Protein AF-A0A9E1IE34-F1 (afdb_monomer)

Sequence (217 aa):
RPVADAVPVAVAGVSAFDPYAHAEVQLLVDHTPVEHYSPDNYIRTFLEGEDCWLDCECKLMRTENDATKENALMTLDYIFLKDFRWIDLNLPDPSSVEPGEDPINEGDPRWGFVARSWTTQSWEGRKGKAFIWQSFTLEIWIPRDGEGFIRSSSDKNTDDGDWTTDSDGGGTLRLLSLWVETEFVGLSVSDEVVAGTTMSGIDKNYEAVEEYLEEND

Radius of gyration: 19.29 Å; Cα contacts (8 Å, |Δi|>4): 428; chains: 1; bounding box: 44×42×54 Å

Secondary structure (DSSP, 8-state):
--GGGSEEEEEEEEESS-HHHHHHHTT-SB-TTT-TT-SS-EEEEEEE-GGGTTTT-SSEEEEEEEEEEE-SS-EEEEEEEEEEEEEETTSPPGGGSPTTPPP---S---EEEEEEEE-SS-EEPGGG-EEEEEEEEEEEEEE-SS--S---TTPPPSSSSPP--GGGGSSEEEEEEEEEEEEETT----HHHHHHHHHHHHHHHHHHHHHHHHHH-

Foldseek 3Di:
DDLVLWQKAKDKDFAQAAQLLVQVLVLDQFNLLQQVQFVPAKGKDWPDDNVCRSVCPDQKTKIKIWGFGDDPQFTWTDIKIKMKGKDFPQFDDPVPDDPPDDTDDPDDGQIKMKMKMWGPAKTATPPRFKIWGIKMKIKIKHALCQPPDDDDPPDDDDPPDDDDPSSNSHHTIMMMMMTINMDGPPDDDDSVNVNVRVNVSVVSSVVSSNVVSVVVD

Mean predicted aligned error: 6.13 Å

pLDDT: mean 89.84, std 11.68, range [47.97, 98.75]

Structure (mmCIF, N/CA/C/O backbone):
data_AF-A0A9E1IE34-F1
#
_entry.id   AF-A0A9E1IE34-F1
#
loop_
_atom_site.group_PDB
_atom_site.id
_atom_site.type_symbol
_atom_site.label_atom_id
_atom_site.label_alt_id
_atom_site.label_comp_id
_atom_site.label_asym_id
_atom_site.label_entity_id
_atom_site.label_seq_id
_atom_site.pdbx_PDB_ins_code
_atom_site.Cartn_x
_atom_site.Cartn_y
_atom_site.Cartn_z
_atom_site.occupancy
_atom_site.B_iso_or_equiv
_atom_site.auth_seq_id
_atom_site.auth_comp_id
_atom_site.auth_asym_id
_atom_site.auth_atom_id
_atom_site.pdbx_PDB_model_num
ATOM 1 N N . ARG A 1 1 ? -18.439 8.010 4.612 1.00 84.81 1 ARG A N 1
ATOM 2 C CA . ARG A 1 1 ? -18.432 9.145 5.567 1.00 84.81 1 ARG A CA 1
ATOM 3 C C . ARG A 1 1 ? -17.516 10.228 4.981 1.00 84.81 1 ARG A C 1
ATOM 5 O O . ARG A 1 1 ? -16.839 9.911 4.005 1.00 84.81 1 ARG A O 1
ATOM 12 N N . PRO A 1 2 ? -17.561 11.499 5.414 1.00 87.81 2 PRO A N 1
ATOM 13 C CA . PRO A 1 2 ? -16.611 12.513 4.948 1.00 87.81 2 PRO A CA 1
ATOM 14 C C . PRO A 1 2 ? -15.159 12.118 5.262 1.00 87.81 2 PRO A C 1
ATOM 16 O O . PRO A 1 2 ? -14.871 11.669 6.365 1.00 87.81 2 PRO A O 1
ATOM 19 N N . VAL A 1 3 ? -14.234 12.316 4.316 1.00 85.25 3 VAL A N 1
ATOM 20 C CA . VAL A 1 3 ? -12.792 12.056 4.538 1.00 85.25 3 VAL A CA 1
ATOM 21 C C . VAL A 1 3 ? -12.206 12.996 5.598 1.00 85.25 3 VAL A C 1
ATOM 23 O O . VAL A 1 3 ? -11.269 12.629 6.293 1.00 85.25 3 VAL A O 1
ATOM 26 N N . ALA A 1 4 ? -12.785 14.190 5.760 1.00 89.44 4 ALA A N 1
ATOM 27 C CA . ALA A 1 4 ? -12.361 15.168 6.763 1.00 89.44 4 ALA A CA 1
ATOM 28 C C . ALA A 1 4 ? -12.548 14.694 8.218 1.00 89.44 4 ALA A C 1
ATOM 30 O O . ALA A 1 4 ? -11.949 15.282 9.112 1.00 89.44 4 ALA A O 1
ATOM 31 N N . ASP A 1 5 ? -13.349 13.646 8.442 1.00 91.06 5 ASP A N 1
ATOM 32 C CA . ASP A 1 5 ? -13.556 13.045 9.765 1.00 91.06 5 ASP A CA 1
ATOM 33 C C . ASP A 1 5 ? -12.487 11.983 10.098 1.00 91.06 5 ASP A C 1
ATOM 35 O O . ASP A 1 5 ? -12.469 11.439 11.199 1.00 91.06 5 ASP A O 1
ATOM 39 N N . ALA A 1 6 ? -11.609 11.651 9.146 1.00 94.44 6 ALA A N 1
ATOM 40 C CA . ALA A 1 6 ? -10.551 10.666 9.322 1.00 94.44 6 ALA A CA 1
ATOM 41 C C . ALA A 1 6 ? -9.245 11.313 9.806 1.00 94.44 6 ALA A C 1
ATOM 43 O O . ALA A 1 6 ? -8.890 12.417 9.390 1.00 94.44 6 ALA A O 1
ATOM 44 N N . VAL A 1 7 ? -8.484 10.580 10.619 1.00 94.62 7 VAL A N 1
ATOM 45 C CA . VAL A 1 7 ? -7.125 10.950 11.025 1.00 94.62 7 VAL A CA 1
ATOM 46 C C . VAL A 1 7 ? -6.168 10.636 9.867 1.00 94.62 7 VAL A C 1
ATOM 48 O O . VAL A 1 7 ? -6.064 9.465 9.482 1.00 94.62 7 VAL A O 1
ATOM 51 N N . PRO A 1 8 ? -5.482 11.641 9.289 1.00 95.62 8 PRO A N 1
ATOM 52 C CA . PRO A 1 8 ? -4.503 11.416 8.238 1.00 95.62 8 PRO A CA 1
ATOM 53 C C . PRO A 1 8 ? -3.155 10.998 8.833 1.00 95.62 8 PRO A C 1
ATOM 55 O O . PRO A 1 8 ? -2.654 11.614 9.775 1.00 95.62 8 PRO A O 1
ATOM 58 N N . VAL A 1 9 ? -2.541 9.982 8.240 1.00 96.00 9 VAL A N 1
ATOM 59 C CA . VAL A 1 9 ? -1.192 9.509 8.558 1.00 96.00 9 VAL A CA 1
ATOM 60 C C . VAL A 1 9 ? -0.439 9.293 7.254 1.00 96.00 9 VAL A C 1
ATOM 62 O O . VAL A 1 9 ? -0.995 8.722 6.323 1.00 96.00 9 VAL A O 1
ATOM 65 N N . ALA A 1 10 ? 0.817 9.727 7.176 1.00 95.94 10 ALA A N 1
ATOM 66 C CA . ALA A 1 10 ? 1.674 9.452 6.031 1.00 95.94 10 ALA A CA 1
ATOM 67 C C . ALA A 1 10 ? 3.078 9.069 6.499 1.00 95.94 10 ALA A C 1
ATOM 69 O O . ALA A 1 10 ? 3.653 9.750 7.346 1.00 95.94 10 ALA A O 1
ATOM 70 N N . VAL A 1 11 ? 3.609 7.988 5.934 1.00 96.00 11 VAL A N 1
ATOM 71 C CA . VAL A 1 11 ? 4.947 7.466 6.214 1.00 96.00 11 VAL A CA 1
ATOM 72 C C . VAL A 1 11 ? 5.661 7.241 4.889 1.00 96.00 11 VAL A C 1
ATOM 74 O O . VAL A 1 11 ? 5.114 6.625 3.970 1.00 96.00 11 VAL A O 1
ATOM 77 N N . ALA A 1 12 ? 6.880 7.758 4.791 1.00 94.50 12 ALA A N 1
ATOM 78 C CA . ALA A 1 12 ? 7.754 7.577 3.645 1.00 94.50 12 ALA A CA 1
ATOM 79 C C . ALA A 1 12 ? 9.060 6.926 4.097 1.00 94.50 12 ALA A C 1
ATOM 81 O O . ALA A 1 12 ? 9.577 7.250 5.165 1.00 94.50 12 ALA A O 1
ATOM 82 N N . GLY A 1 13 ? 9.590 6.039 3.267 1.00 92.31 13 GLY A N 1
ATOM 83 C CA . GLY A 1 13 ? 10.845 5.344 3.503 1.00 92.31 13 GLY A CA 1
ATOM 84 C C . GLY A 1 13 ? 11.534 5.009 2.188 1.00 92.31 13 GLY A C 1
ATOM 85 O O . GLY A 1 13 ? 10.952 5.144 1.110 1.00 92.31 13 GLY A O 1
ATOM 86 N N . VAL A 1 14 ? 12.783 4.578 2.288 1.00 93.38 14 VAL A N 1
ATOM 87 C CA . VAL A 1 14 ? 13.560 4.077 1.154 1.00 93.38 14 VAL A CA 1
ATOM 88 C C . VAL A 1 14 ? 13.867 2.605 1.379 1.00 93.38 14 VAL A C 1
ATOM 90 O O . VAL A 1 14 ? 14.101 2.195 2.512 1.00 93.38 14 VAL A O 1
ATOM 93 N N . SER A 1 15 ? 13.867 1.846 0.294 1.00 95.06 15 SER A N 1
ATOM 94 C CA . SER A 1 15 ? 14.244 0.437 0.243 1.00 95.06 15 SER A CA 1
ATOM 95 C C . SER A 1 15 ? 15.434 0.273 -0.690 1.00 95.06 15 SER A C 1
ATOM 97 O O . SER A 1 15 ? 15.548 1.014 -1.672 1.00 95.06 15 SER A O 1
ATOM 99 N N . ALA A 1 16 ? 16.305 -0.695 -0.403 1.00 94.56 16 ALA A N 1
ATOM 100 C CA . ALA A 1 16 ? 17.371 -1.089 -1.325 1.00 94.56 16 ALA A CA 1
ATOM 101 C C . ALA A 1 16 ? 16.837 -1.893 -2.526 1.00 94.56 16 ALA A C 1
ATOM 103 O O . ALA A 1 16 ? 17.484 -1.936 -3.572 1.00 94.56 16 ALA A O 1
ATOM 104 N N . PHE A 1 17 ? 15.647 -2.476 -2.387 1.00 97.00 17 PHE A N 1
ATOM 105 C CA . PHE A 1 17 ? 14.982 -3.277 -3.405 1.00 97.00 17 PHE A CA 1
ATOM 106 C C . PHE A 1 17 ? 14.163 -2.398 -4.346 1.00 97.00 17 PHE A C 1
ATOM 108 O O . PHE A 1 17 ? 13.611 -1.371 -3.949 1.00 97.00 17 PHE A O 1
ATOM 115 N N . ASP A 1 18 ? 14.111 -2.770 -5.619 1.00 95.38 18 ASP A N 1
ATOM 116 C CA . ASP A 1 18 ? 13.413 -1.996 -6.640 1.00 95.38 18 ASP A CA 1
ATOM 117 C C . ASP A 1 18 ? 11.886 -2.241 -6.612 1.00 95.38 18 ASP A C 1
ATOM 119 O O . ASP A 1 18 ? 11.388 -3.092 -5.865 1.00 95.38 18 ASP A O 1
ATOM 123 N N . PRO A 1 19 ? 11.089 -1.500 -7.404 1.00 97.00 19 PRO A N 1
ATOM 124 C CA . PRO A 1 19 ? 9.653 -1.740 -7.465 1.00 97.00 19 PRO A CA 1
ATOM 125 C C . PRO A 1 19 ? 9.259 -3.170 -7.879 1.00 97.00 19 PRO A C 1
ATOM 127 O O . PRO A 1 19 ? 8.195 -3.625 -7.473 1.00 97.00 19 PRO A O 1
ATOM 130 N N . TYR A 1 20 ? 10.066 -3.896 -8.656 1.00 97.12 20 TYR A N 1
ATOM 131 C CA . TYR A 1 20 ? 9.727 -5.264 -9.064 1.00 97.12 20 TYR A CA 1
ATOM 132 C C . TYR A 1 20 ? 9.824 -6.239 -7.896 1.00 97.12 20 TYR A C 1
ATOM 134 O O . TYR A 1 20 ? 8.880 -6.990 -7.662 1.00 97.12 20 TYR A O 1
ATOM 142 N N . ALA A 1 21 ? 10.883 -6.151 -7.093 1.00 97.69 21 ALA A N 1
ATOM 143 C CA . ALA A 1 21 ? 11.002 -6.936 -5.867 1.00 97.69 21 ALA A CA 1
ATOM 144 C C . ALA A 1 21 ? 9.816 -6.675 -4.915 1.00 97.69 21 ALA A C 1
ATOM 146 O O . ALA A 1 21 ? 9.173 -7.598 -4.413 1.00 97.69 21 ALA A O 1
ATOM 147 N N . HIS A 1 22 ? 9.418 -5.409 -4.738 1.00 97.94 22 HIS A N 1
ATOM 148 C CA . HIS A 1 22 ? 8.221 -5.082 -3.949 1.00 97.94 22 HIS A CA 1
ATOM 149 C C . HIS A 1 22 ? 6.923 -5.594 -4.587 1.00 97.94 22 HIS A C 1
ATOM 151 O O . HIS A 1 22 ? 5.975 -5.910 -3.862 1.00 97.94 22 HIS A O 1
ATOM 157 N N . ALA A 1 23 ? 6.854 -5.680 -5.917 1.00 97.69 23 ALA A N 1
ATOM 158 C CA . ALA A 1 23 ? 5.714 -6.236 -6.638 1.00 97.69 23 ALA A CA 1
ATOM 159 C C . ALA A 1 23 ? 5.571 -7.752 -6.425 1.00 97.69 23 ALA A C 1
ATOM 161 O O . ALA A 1 23 ? 4.437 -8.225 -6.333 1.00 97.69 23 ALA A O 1
ATOM 162 N N . GLU A 1 24 ? 6.674 -8.489 -6.261 1.00 97.50 24 GLU A N 1
ATOM 163 C CA . GLU A 1 24 ? 6.664 -9.912 -5.886 1.00 97.50 24 GLU A CA 1
ATOM 164 C C . GLU A 1 24 ? 6.071 -10.130 -4.491 1.00 97.50 24 GLU A C 1
ATOM 166 O O . GLU A 1 24 ? 5.228 -11.008 -4.306 1.00 97.50 24 GLU A O 1
ATOM 171 N N . VAL A 1 25 ? 6.392 -9.262 -3.525 1.00 97.88 25 VAL A N 1
ATOM 172 C CA . VAL A 1 25 ? 5.753 -9.283 -2.194 1.00 97.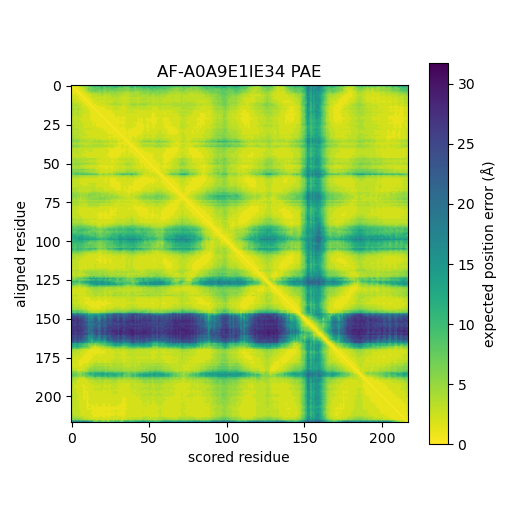88 25 VAL A CA 1
ATOM 173 C C . VAL A 1 25 ? 4.237 -9.100 -2.311 1.00 97.88 25 VAL A C 1
ATOM 175 O O . VAL A 1 25 ? 3.461 -9.684 -1.553 1.00 97.88 25 VAL A O 1
ATOM 178 N N . GLN A 1 26 ? 3.765 -8.333 -3.301 1.00 97.06 26 GLN A N 1
ATOM 179 C CA . GLN A 1 26 ? 2.328 -8.177 -3.539 1.00 97.06 26 GLN A CA 1
ATOM 180 C C . GLN A 1 26 ? 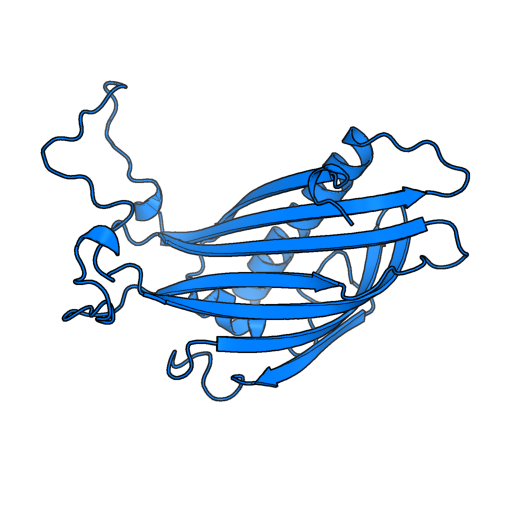1.657 -9.420 -4.150 1.00 97.06 26 GLN A C 1
ATOM 182 O O . GLN A 1 26 ? 0.426 -9.462 -4.215 1.00 97.06 26 GLN A O 1
ATOM 187 N N . LEU A 1 27 ? 2.411 -10.447 -4.534 1.00 97.38 27 LEU A N 1
ATOM 188 C CA . LEU A 1 27 ? 1.864 -11.730 -4.973 1.00 97.38 27 LEU A CA 1
ATOM 189 C C . LEU A 1 27 ? 1.760 -12.775 -3.862 1.00 97.38 27 LEU A C 1
ATOM 191 O O . LEU A 1 27 ? 1.216 -13.855 -4.088 1.00 97.38 27 LEU A O 1
ATOM 195 N N . LEU A 1 28 ? 2.199 -12.463 -2.640 1.00 98.25 28 LEU A N 1
ATOM 196 C CA . LEU A 1 28 ? 1.971 -13.362 -1.514 1.00 98.25 28 LEU A CA 1
ATOM 197 C C . LEU A 1 28 ? 0.467 -13.548 -1.275 1.00 98.25 28 LEU A C 1
ATOM 199 O O . LEU A 1 28 ? -0.293 -12.580 -1.198 1.00 98.25 28 LEU A O 1
ATOM 203 N N . VAL A 1 29 ? 0.045 -14.806 -1.141 1.00 98.31 29 VAL A N 1
ATOM 204 C CA . VAL A 1 29 ? -1.305 -15.160 -0.672 1.00 98.31 29 VAL A CA 1
ATOM 205 C C . VAL A 1 29 ? -1.403 -14.952 0.836 1.00 98.31 29 VAL A C 1
ATOM 207 O O . VAL A 1 29 ? -2.407 -14.443 1.321 1.00 98.31 29 VAL A O 1
ATOM 210 N N . ASP A 1 30 ? -0.358 -15.322 1.573 1.00 98.38 30 ASP A N 1
ATOM 211 C CA . ASP A 1 30 ? -0.246 -15.106 3.013 1.00 98.38 30 ASP A CA 1
ATOM 212 C C . ASP A 1 30 ? 0.724 -13.951 3.275 1.00 98.38 30 ASP A C 1
ATOM 214 O O . ASP A 1 30 ? 1.919 -14.051 2.999 1.00 98.38 30 ASP A O 1
ATOM 218 N N . HIS A 1 31 ? 0.188 -12.840 3.776 1.00 98.00 31 HIS A N 1
ATOM 219 C CA . HIS A 1 31 ? 0.945 -11.625 4.078 1.00 98.00 31 HIS A CA 1
ATOM 220 C C . HIS A 1 31 ? 1.434 -11.567 5.530 1.00 98.00 31 HIS A C 1
ATOM 222 O O . HIS A 1 31 ? 2.130 -10.619 5.890 1.00 98.00 31 HIS A O 1
ATOM 228 N N . THR A 1 32 ? 1.134 -12.565 6.368 1.00 97.69 32 THR A N 1
ATOM 229 C CA . THR A 1 32 ? 1.601 -12.597 7.767 1.00 97.69 32 THR A CA 1
ATOM 230 C C . THR A 1 32 ? 3.121 -12.428 7.942 1.00 97.69 32 THR A C 1
ATOM 232 O O . THR A 1 32 ? 3.501 -11.812 8.940 1.00 97.69 32 THR A O 1
ATOM 235 N N . PRO A 1 33 ? 4.009 -12.847 7.007 1.00 96.88 33 PRO A N 1
ATOM 236 C CA . PRO A 1 33 ? 5.447 -12.593 7.142 1.00 96.88 33 PRO A CA 1
ATOM 237 C C . PRO A 1 33 ? 5.841 -11.115 7.009 1.00 96.88 33 PRO A C 1
ATOM 239 O O . PRO A 1 33 ? 6.851 -10.704 7.567 1.00 96.88 33 PRO A O 1
ATOM 242 N N . VAL A 1 34 ? 5.054 -10.316 6.280 1.00 96.56 34 VAL A N 1
ATOM 243 C CA . VAL A 1 34 ? 5.398 -8.933 5.893 1.00 96.56 34 VAL A CA 1
ATOM 244 C C . VAL A 1 34 ? 4.469 -7.873 6.492 1.00 96.56 34 VAL A C 1
ATOM 246 O O . VAL A 1 34 ? 4.708 -6.673 6.362 1.00 96.56 34 VAL A O 1
ATOM 249 N N . GLU A 1 35 ? 3.400 -8.290 7.168 1.00 94.75 35 GLU A N 1
ATOM 250 C CA . GLU A 1 35 ? 2.392 -7.405 7.752 1.00 94.75 35 GLU A CA 1
ATOM 251 C C . GLU A 1 35 ? 2.360 -7.574 9.272 1.00 94.75 35 GLU A C 1
ATOM 253 O O . GLU A 1 35 ? 1.536 -8.290 9.841 1.00 94.75 35 GLU A O 1
ATOM 258 N N . HIS A 1 36 ? 3.255 -6.854 9.950 1.00 92.00 36 HIS A N 1
ATOM 259 C CA . HIS A 1 36 ? 3.476 -6.911 11.397 1.00 92.00 36 HIS A CA 1
ATOM 260 C C . HIS A 1 36 ? 2.209 -6.672 12.235 1.00 92.00 36 HIS A C 1
ATOM 262 O O . HIS A 1 36 ? 2.080 -7.198 13.339 1.00 92.00 36 HIS A O 1
ATOM 268 N N . TYR A 1 37 ? 1.269 -5.863 11.739 1.00 89.56 37 TYR A N 1
ATOM 269 C CA . TYR A 1 37 ? -0.021 -5.627 12.400 1.00 89.56 37 TYR A CA 1
ATOM 270 C C . TYR A 1 37 ? -1.096 -6.660 12.107 1.00 89.56 37 TYR A C 1
ATOM 272 O O . TYR A 1 37 ? -2.186 -6.542 12.659 1.00 89.56 37 TYR A O 1
ATOM 280 N N . SER A 1 38 ? -0.794 -7.673 11.307 1.00 94.75 38 SER A N 1
ATOM 281 C CA . SER A 1 38 ? -1.682 -8.806 11.088 1.00 94.75 38 SER A CA 1
ATOM 282 C C . SER A 1 38 ? -0.935 -10.133 11.246 1.00 94.75 38 SER A C 1
ATOM 284 O O . SER A 1 38 ? -0.940 -10.942 10.323 1.00 94.75 38 SER A O 1
ATOM 286 N N . PRO A 1 39 ? -0.299 -10.380 12.410 1.00 93.62 39 PRO A N 1
ATOM 287 C CA . PRO A 1 39 ? 0.636 -11.495 12.580 1.00 93.62 39 PRO A CA 1
ATOM 288 C C . PRO A 1 39 ? -0.038 -12.873 12.518 1.00 93.62 39 PRO A C 1
ATOM 290 O O . PRO A 1 39 ? 0.613 -13.858 12.189 1.00 93.62 39 PRO A O 1
ATOM 293 N N . ASP A 1 40 ? -1.333 -12.948 12.836 1.00 94.38 40 ASP A N 1
ATOM 294 C CA . ASP A 1 40 ? -2.069 -14.214 12.921 1.00 94.38 40 ASP A CA 1
ATOM 295 C C . ASP A 1 40 ? -2.881 -14.537 11.657 1.00 94.38 40 ASP A C 1
ATOM 297 O O . ASP A 1 40 ? -3.202 -15.700 11.411 1.00 94.38 40 ASP A O 1
ATOM 301 N N . ASN A 1 41 ? -3.290 -13.519 10.892 1.00 97.50 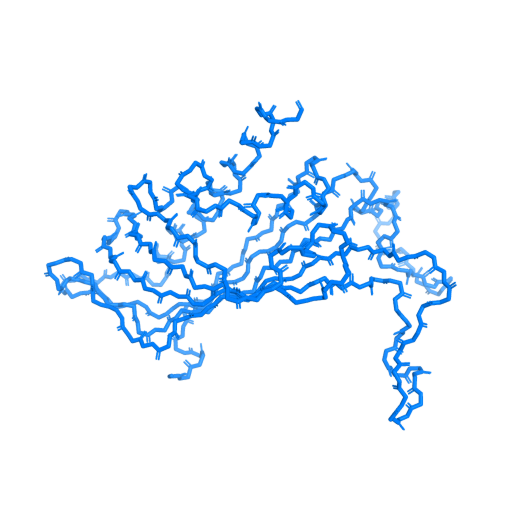41 ASN A N 1
ATOM 302 C CA . ASN A 1 41 ? -4.129 -13.688 9.707 1.00 97.50 41 ASN A CA 1
ATOM 303 C C . ASN A 1 41 ? -4.013 -12.479 8.786 1.00 97.50 41 ASN A C 1
ATOM 305 O O . ASN A 1 41 ? -4.447 -11.383 9.153 1.00 97.50 41 ASN A O 1
ATOM 309 N N . TYR A 1 42 ? -3.522 -12.715 7.576 1.00 98.12 42 TYR A N 1
ATOM 310 C CA . TYR A 1 42 ? -3.673 -11.817 6.444 1.00 98.12 42 TYR A CA 1
ATOM 311 C C . TYR A 1 42 ? -3.636 -12.644 5.160 1.00 98.12 42 TYR A C 1
ATOM 313 O O . TYR A 1 42 ? -2.571 -12.946 4.627 1.00 98.12 42 TYR A O 1
ATOM 321 N N . ILE A 1 43 ? -4.818 -12.986 4.653 1.00 98.56 43 ILE A N 1
ATOM 322 C CA . ILE A 1 43 ? -4.980 -13.788 3.443 1.00 98.56 43 ILE A CA 1
ATOM 323 C C . ILE A 1 43 ? -5.497 -12.918 2.301 1.00 98.56 43 ILE A C 1
ATOM 325 O O . ILE A 1 43 ? -6.554 -12.288 2.390 1.00 98.56 43 ILE A O 1
ATOM 329 N N . ARG A 1 44 ? -4.746 -12.910 1.204 1.00 98.50 44 ARG A N 1
ATOM 330 C CA . ARG A 1 44 ? -5.062 -12.222 -0.042 1.00 98.50 44 ARG A CA 1
ATOM 331 C C . ARG A 1 44 ? -5.742 -13.171 -1.019 1.00 98.50 44 ARG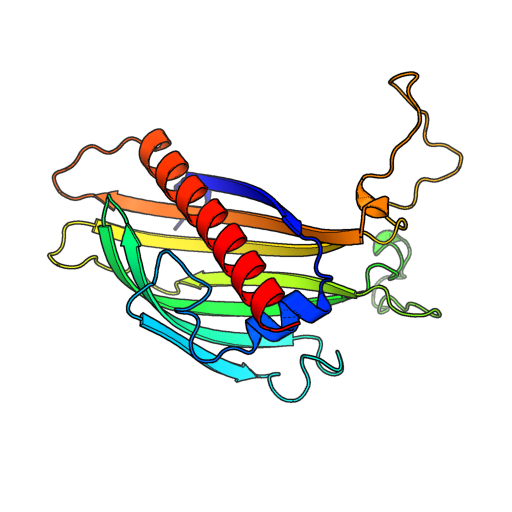 A C 1
ATOM 333 O O . ARG A 1 44 ? -5.257 -14.262 -1.298 1.00 98.50 44 ARG A O 1
ATOM 340 N N . THR A 1 45 ? -6.850 -12.711 -1.584 1.00 98.75 45 THR A N 1
ATOM 341 C CA . THR A 1 45 ? -7.520 -13.330 -2.727 1.00 98.75 45 THR A CA 1
ATOM 342 C C . THR A 1 45 ? -7.351 -12.431 -3.945 1.00 98.75 45 THR A C 1
ATOM 344 O O . THR A 1 45 ? -7.746 -11.262 -3.917 1.00 98.75 45 THR A O 1
ATOM 347 N N . PHE A 1 46 ? -6.791 -12.970 -5.026 1.00 98.56 46 PHE A N 1
ATOM 348 C CA . PHE A 1 46 ? -6.683 -12.264 -6.300 1.00 98.56 46 PHE A CA 1
ATOM 349 C C . PHE A 1 46 ? -8.004 -12.342 -7.068 1.00 98.56 46 PHE A C 1
ATOM 351 O O . PHE A 1 46 ? -8.591 -13.409 -7.244 1.00 98.56 46 PHE A O 1
ATOM 358 N N . LEU A 1 47 ? -8.492 -11.185 -7.505 1.00 98.38 47 LEU A N 1
ATOM 359 C CA . LEU A 1 47 ? -9.739 -11.047 -8.260 1.00 98.38 47 LEU A CA 1
ATOM 360 C C . LEU A 1 47 ? -9.471 -10.847 -9.756 1.00 98.38 47 LEU A C 1
ATOM 362 O O . LEU A 1 47 ? -10.304 -11.201 -10.588 1.00 98.38 47 LEU A O 1
ATOM 366 N N . GLU A 1 48 ? -8.333 -10.234 -10.089 1.00 98.12 48 GLU A N 1
ATOM 367 C CA . GLU A 1 48 ? -7.925 -9.887 -11.450 1.00 98.12 48 GLU A CA 1
ATOM 368 C C . GLU A 1 48 ? -6.416 -9.608 -11.483 1.00 98.12 48 GLU A C 1
ATOM 370 O O . GLU A 1 48 ? -5.890 -9.002 -10.548 1.00 98.12 48 GLU A O 1
ATOM 375 N N . GLY A 1 49 ? -5.744 -9.985 -12.573 1.00 97.31 49 GLY A N 1
ATOM 376 C CA . GLY A 1 49 ? -4.399 -9.504 -12.907 1.00 97.31 49 GLY A CA 1
ATOM 377 C C . GLY A 1 49 ? -3.213 -10.243 -12.277 1.00 97.31 49 GLY A C 1
ATOM 378 O O . GLY A 1 49 ? -2.086 -9.855 -12.545 1.00 97.31 49 GLY A O 1
ATOM 379 N N . GLU A 1 50 ? -3.431 -11.297 -11.485 1.00 97.44 50 GLU A N 1
ATOM 380 C CA . GLU A 1 50 ? -2.351 -12.078 -10.847 1.00 97.44 50 GLU A CA 1
ATOM 381 C C . GLU A 1 50 ? -1.342 -12.630 -11.871 1.00 97.44 50 GLU A C 1
ATOM 383 O O . GLU A 1 50 ? -0.153 -12.327 -11.796 1.00 97.44 50 GLU A O 1
ATOM 388 N N . ASP A 1 51 ? -1.835 -13.348 -12.887 1.00 97.12 51 ASP A N 1
ATOM 389 C CA . ASP A 1 51 ? -1.017 -14.086 -13.866 1.00 97.12 51 ASP A CA 1
ATOM 390 C C . ASP A 1 51 ? -0.130 -13.209 -14.771 1.00 97.12 51 ASP A C 1
ATOM 392 O O . ASP A 1 51 ? 0.699 -13.730 -15.510 1.00 97.12 51 ASP A O 1
ATOM 396 N N . CYS A 1 52 ? -0.330 -11.890 -14.767 1.00 95.88 52 CYS A N 1
ATOM 397 C CA . CYS A 1 52 ? 0.322 -10.938 -15.675 1.00 95.88 52 CYS A CA 1
ATOM 398 C C . CYS A 1 52 ? 0.943 -9.741 -14.944 1.00 95.88 52 CYS A C 1
ATOM 400 O O . CYS A 1 52 ? 1.376 -8.777 -15.587 1.00 95.88 52 CYS A O 1
ATOM 402 N N . TRP A 1 53 ? 0.940 -9.766 -13.607 1.00 96.94 53 TRP A N 1
ATOM 403 C CA . TRP A 1 53 ? 1.355 -8.636 -12.786 1.00 96.94 53 TRP A CA 1
ATOM 404 C C . TRP A 1 53 ? 2.858 -8.360 -12.895 1.00 96.94 53 TRP A C 1
ATOM 406 O O . TRP A 1 53 ? 3.237 -7.212 -13.127 1.00 96.94 53 TRP A O 1
ATOM 416 N N . LEU A 1 54 ? 3.706 -9.389 -12.768 1.00 96.62 54 LEU A N 1
ATOM 417 C CA . LEU A 1 54 ? 5.171 -9.223 -12.783 1.00 96.62 54 LEU A CA 1
ATOM 418 C C . LEU A 1 54 ? 5.718 -8.854 -14.161 1.00 96.62 54 LEU A C 1
ATOM 420 O O . LEU A 1 54 ? 6.651 -8.066 -14.255 1.00 96.62 54 LEU A O 1
ATOM 424 N N . ASP A 1 55 ? 5.089 -9.350 -15.225 1.00 94.38 55 ASP A N 1
ATOM 425 C CA . ASP A 1 55 ? 5.477 -9.030 -16.604 1.00 94.38 55 AS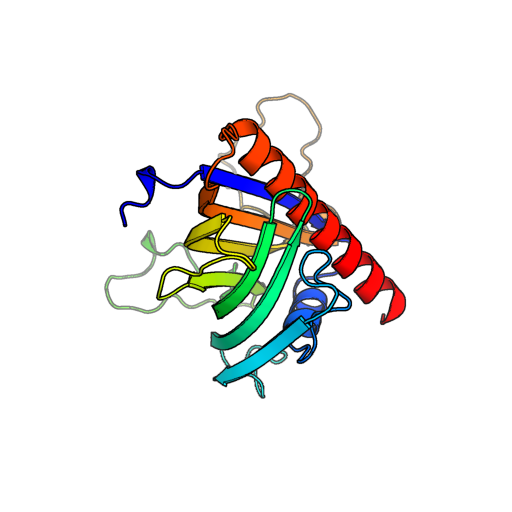P A CA 1
ATOM 426 C C . ASP A 1 55 ? 4.986 -7.638 -17.047 1.00 94.38 55 ASP A C 1
ATOM 428 O O . ASP A 1 55 ? 5.185 -7.221 -18.190 1.00 94.38 55 ASP A O 1
ATOM 432 N N . CYS A 1 56 ? 4.293 -6.912 -16.161 1.00 93.31 56 CYS A N 1
ATOM 433 C CA . CYS A 1 56 ? 3.641 -5.634 -16.435 1.00 93.31 56 CYS A CA 1
ATOM 434 C C . CYS A 1 56 ? 2.658 -5.673 -17.627 1.00 93.31 56 CYS A C 1
ATOM 436 O O . CYS A 1 56 ? 2.298 -4.612 -18.152 1.00 93.31 56 CYS A O 1
ATOM 438 N N . GLU A 1 57 ? 2.195 -6.848 -18.066 1.00 91.25 57 GLU A N 1
ATOM 439 C CA . GLU A 1 57 ? 1.276 -6.984 -19.204 1.00 91.25 57 GLU A CA 1
ATOM 440 C C . GLU A 1 57 ? -0.125 -6.471 -18.853 1.00 91.25 57 GLU A C 1
ATOM 442 O O . GLU A 1 57 ? -0.751 -5.757 -19.643 1.00 91.25 57 GLU A O 1
ATOM 447 N N . CYS A 1 58 ? -0.596 -6.738 -17.631 1.00 91.06 58 CYS A N 1
ATOM 448 C CA . CYS A 1 58 ? -1.766 -6.069 -17.080 1.00 91.06 58 CYS A CA 1
ATOM 449 C C . CYS A 1 58 ? -1.351 -4.922 -16.162 1.00 91.06 58 CYS A C 1
ATOM 451 O O . CYS A 1 58 ? -0.598 -5.070 -15.203 1.00 91.06 58 CYS A O 1
ATOM 453 N N . LYS A 1 59 ? -1.894 -3.734 -16.438 1.00 93.62 59 LYS A N 1
ATOM 454 C CA . LYS A 1 59 ? -1.624 -2.546 -15.619 1.00 93.62 59 LYS A CA 1
ATOM 455 C C . LYS A 1 59 ? -2.396 -2.534 -14.309 1.00 93.62 59 LYS A C 1
ATOM 457 O O . LYS A 1 59 ? -2.171 -1.626 -13.526 1.00 93.62 59 LYS A O 1
ATOM 462 N N . LEU A 1 60 ? -3.314 -3.469 -14.081 1.00 97.38 60 LEU A N 1
ATOM 463 C CA . LEU A 1 60 ? -4.188 -3.494 -12.915 1.00 97.38 60 LEU A CA 1
ATOM 464 C C . LEU A 1 60 ? -4.210 -4.900 -12.318 1.00 97.38 60 LEU A C 1
ATOM 466 O O . LEU A 1 60 ? -4.521 -5.853 -13.026 1.00 97.38 60 LEU A O 1
ATOM 470 N N . MET A 1 61 ? -3.963 -4.986 -11.015 1.00 98.31 61 MET A N 1
ATOM 471 C CA . MET A 1 61 ? -4.211 -6.177 -10.208 1.00 98.31 61 MET A CA 1
ATOM 472 C C . MET A 1 61 ? -5.201 -5.816 -9.102 1.00 98.31 61 MET A C 1
ATOM 474 O O . MET A 1 61 ? -5.024 -4.815 -8.406 1.00 98.31 61 MET A O 1
ATOM 478 N N . ARG A 1 62 ? -6.270 -6.601 -8.952 1.00 98.69 62 ARG A N 1
ATOM 479 C CA . ARG A 1 62 ? -7.315 -6.372 -7.943 1.00 98.69 62 ARG A CA 1
ATOM 480 C C . ARG A 1 62 ? -7.324 -7.487 -6.925 1.00 98.69 62 ARG A C 1
ATOM 482 O O . ARG A 1 62 ? -7.258 -8.659 -7.291 1.00 98.69 62 ARG A O 1
ATOM 489 N N . THR A 1 63 ? -7.466 -7.121 -5.659 1.00 98.69 63 THR A N 1
ATOM 490 C CA . THR A 1 63 ? -7.433 -8.077 -4.555 1.00 98.69 63 THR A CA 1
ATOM 491 C C . THR A 1 63 ? -8.495 -7.767 -3.509 1.00 98.69 63 THR A C 1
ATOM 493 O O . THR A 1 63 ? -8.890 -6.613 -3.311 1.00 98.69 63 THR A O 1
ATOM 496 N N . GLU A 1 64 ? -8.920 -8.810 -2.813 1.00 98.62 64 GLU A N 1
ATOM 497 C CA . GLU A 1 64 ? -9.641 -8.739 -1.548 1.00 98.62 64 GLU A CA 1
ATOM 498 C C . GLU A 1 64 ? -8.761 -9.365 -0.464 1.00 98.62 64 GLU A C 1
ATOM 500 O O . GLU A 1 64 ? -8.106 -10.377 -0.702 1.00 98.62 64 GLU A O 1
ATOM 505 N N . ASN A 1 65 ? -8.706 -8.747 0.710 1.00 98.44 65 ASN A N 1
ATOM 506 C CA . ASN A 1 65 ? -7.800 -9.134 1.781 1.00 98.44 65 ASN A CA 1
ATOM 507 C C . ASN A 1 65 ? -8.604 -9.330 3.066 1.00 98.44 65 ASN A C 1
ATOM 509 O O . ASN A 1 65 ? -9.281 -8.398 3.503 1.00 98.44 65 ASN A O 1
ATOM 513 N N . ASP A 1 66 ? -8.521 -10.525 3.646 1.00 98.19 66 ASP A N 1
ATOM 514 C CA . ASP A 1 66 ? -9.066 -10.878 4.959 1.00 98.19 66 ASP A CA 1
ATOM 515 C C . ASP A 1 66 ? -7.926 -10.820 5.978 1.00 98.19 66 ASP A C 1
ATOM 517 O O . ASP A 1 66 ? -6.957 -11.574 5.868 1.00 98.19 66 ASP A O 1
ATOM 521 N N . ALA A 1 67 ? -8.013 -9.904 6.943 1.00 97.38 67 ALA A N 1
ATOM 522 C CA . ALA A 1 67 ? -6.953 -9.679 7.914 1.00 97.38 67 ALA A CA 1
ATOM 523 C C . ALA A 1 67 ? -7.477 -9.518 9.346 1.00 97.38 67 ALA A C 1
ATOM 525 O O . ALA A 1 67 ? -8.564 -8.991 9.593 1.00 97.38 67 ALA A O 1
ATOM 526 N N . THR A 1 68 ? -6.657 -9.933 10.313 1.00 95.94 68 THR A N 1
ATOM 527 C CA . THR A 1 68 ? -6.818 -9.571 11.729 1.00 95.94 68 THR A CA 1
ATOM 528 C C . THR A 1 68 ? -5.843 -8.448 12.058 1.00 95.94 68 THR A C 1
ATOM 530 O O . THR A 1 68 ? -4.666 -8.711 12.257 1.00 95.94 68 THR A O 1
ATOM 533 N N . LYS A 1 69 ? -6.319 -7.207 12.180 1.00 92.75 69 LYS A N 1
ATOM 534 C CA . LYS A 1 69 ? -5.486 -6.097 12.652 1.00 92.75 69 LYS A CA 1
ATOM 535 C C . LYS A 1 69 ? -5.332 -6.155 14.163 1.00 92.75 69 LYS A C 1
ATOM 537 O O . LYS A 1 69 ? -6.332 -6.095 14.878 1.00 92.75 69 LYS A O 1
ATOM 542 N N . GLU A 1 70 ? -4.100 -6.176 14.647 1.00 91.81 70 GLU A N 1
ATOM 543 C CA . GLU A 1 70 ? -3.758 -6.174 16.064 1.00 91.81 70 GLU A CA 1
ATOM 544 C C . GLU A 1 70 ? -2.722 -5.097 16.397 1.00 91.81 70 GLU A C 1
ATOM 546 O O . GLU A 1 70 ? -1.656 -5.002 15.794 1.00 91.81 70 GLU A O 1
ATOM 551 N N . ASN A 1 71 ? -3.038 -4.269 17.392 1.00 88.25 71 ASN A N 1
ATOM 552 C CA . ASN A 1 71 ? -2.100 -3.337 18.003 1.00 88.25 71 ASN A CA 1
ATOM 553 C C . ASN A 1 71 ? -2.481 -3.056 19.466 1.00 88.25 71 ASN A C 1
ATOM 555 O O . ASN A 1 71 ? -3.429 -3.617 20.011 1.00 88.25 71 ASN A O 1
ATOM 559 N N . ALA A 1 72 ? -1.750 -2.143 20.112 1.00 85.94 72 ALA A N 1
ATOM 560 C CA . ALA A 1 72 ? -1.966 -1.795 21.517 1.00 85.94 72 ALA A CA 1
ATOM 561 C C . ALA A 1 72 ? -3.368 -1.229 21.834 1.00 85.94 72 ALA A C 1
ATOM 563 O O . ALA A 1 72 ? -3.773 -1.227 22.997 1.00 85.94 72 ALA A O 1
ATOM 564 N N . LEU A 1 73 ? -4.097 -0.728 20.831 1.00 87.12 73 LEU A N 1
ATOM 565 C CA . LEU A 1 73 ? -5.401 -0.086 20.996 1.00 87.12 73 LEU A CA 1
ATOM 566 C C . LEU A 1 73 ? -6.569 -1.018 20.648 1.00 87.12 73 LEU A C 1
ATOM 568 O O . LEU A 1 73 ? -7.651 -0.873 21.219 1.00 87.12 73 LEU A O 1
ATOM 572 N N . MET A 1 74 ? -6.384 -1.955 19.713 1.00 89.12 74 MET A N 1
ATOM 573 C CA . MET A 1 74 ? -7.464 -2.805 19.211 1.00 89.12 74 MET A CA 1
ATOM 574 C C . MET A 1 74 ? -6.983 -4.121 18.596 1.00 89.12 74 MET A C 1
ATOM 576 O O . MET A 1 74 ? -5.878 -4.213 18.070 1.00 89.12 74 MET A O 1
ATOM 580 N N . THR A 1 75 ? -7.897 -5.093 18.584 1.00 93.25 75 THR A N 1
ATOM 581 C CA . THR A 1 75 ? -7.845 -6.281 17.724 1.00 93.25 75 THR A CA 1
ATOM 582 C C . THR A 1 75 ? -9.145 -6.345 16.927 1.00 93.25 75 THR A C 1
ATOM 584 O O . THR A 1 75 ? -10.225 -6.266 17.526 1.00 93.25 75 THR A O 1
ATOM 587 N N . LEU A 1 76 ? -9.076 -6.468 15.605 1.00 93.38 76 LEU A N 1
ATOM 588 C CA . LEU A 1 76 ? -10.240 -6.377 14.724 1.00 93.38 76 LEU A CA 1
ATOM 589 C C . LEU A 1 76 ? -10.054 -7.224 13.465 1.00 93.38 76 LEU A C 1
ATOM 591 O O . LEU A 1 76 ? -9.023 -7.139 12.808 1.00 93.38 76 LEU A O 1
ATOM 595 N N . ASP A 1 77 ? -11.088 -7.987 13.125 1.00 94.81 77 ASP A N 1
ATOM 596 C CA . ASP A 1 77 ? -11.153 -8.782 11.899 1.00 94.81 77 ASP A CA 1
ATOM 597 C C . ASP A 1 77 ? -11.858 -7.953 10.821 1.00 94.81 77 ASP A C 1
ATOM 599 O O . ASP A 1 77 ? -12.914 -7.366 11.088 1.00 94.81 77 ASP A O 1
ATOM 603 N N . TYR A 1 78 ? -11.273 -7.851 9.630 1.00 95.12 78 TYR A N 1
ATOM 604 C CA . TYR A 1 78 ? -11.836 -7.053 8.546 1.00 95.12 78 TYR A CA 1
ATOM 605 C C . TYR A 1 78 ? -11.449 -7.550 7.167 1.00 95.12 78 TYR A C 1
ATOM 607 O O . TYR A 1 78 ? -10.385 -8.121 6.954 1.00 95.12 78 TYR A O 1
ATOM 615 N N . ILE A 1 79 ? -12.333 -7.238 6.223 1.00 97.06 79 ILE A N 1
ATOM 616 C CA . ILE A 1 79 ? -12.103 -7.404 4.797 1.00 97.06 79 ILE A CA 1
ATOM 617 C C . ILE A 1 79 ? -11.938 -6.027 4.161 1.00 97.06 79 ILE A C 1
ATOM 619 O O . ILE A 1 79 ? -12.725 -5.099 4.409 1.00 97.06 79 ILE A O 1
ATOM 623 N N . PHE A 1 80 ? -10.919 -5.897 3.321 1.00 97.81 80 PHE A N 1
ATOM 624 C CA . PHE A 1 80 ? -10.666 -4.699 2.536 1.00 97.81 80 PHE A CA 1
ATOM 625 C C . PHE A 1 80 ? -10.217 -5.046 1.121 1.00 97.81 80 PHE A C 1
ATOM 627 O O . PHE A 1 80 ? -9.568 -6.060 0.867 1.00 97.81 80 PHE A O 1
ATOM 634 N N . LEU A 1 81 ? -10.561 -4.170 0.186 1.00 98.56 81 LEU A N 1
ATOM 635 C CA . LEU A 1 81 ? -10.086 -4.263 -1.187 1.00 98.56 81 LEU A CA 1
ATOM 636 C C . LEU A 1 81 ? -8.724 -3.587 -1.277 1.00 98.56 81 LEU A C 1
ATOM 638 O O . LEU A 1 81 ? -8.513 -2.561 -0.626 1.00 98.56 81 LEU A O 1
ATOM 642 N N . LYS A 1 82 ? -7.815 -4.137 -2.083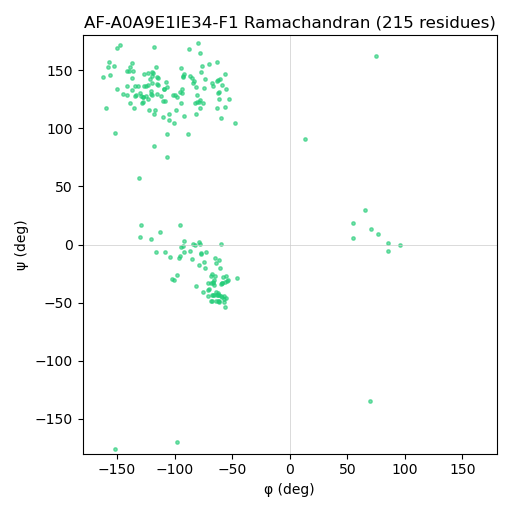 1.00 98.56 82 LYS A N 1
ATOM 643 C CA . LYS A 1 82 ? -6.560 -3.476 -2.455 1.00 98.56 82 LYS A CA 1
ATOM 644 C C . LYS A 1 82 ? -6.334 -3.643 -3.954 1.00 98.56 82 LYS A C 1
ATOM 646 O O . LYS A 1 82 ? -6.221 -4.759 -4.454 1.00 98.56 82 LYS A O 1
ATOM 651 N N . ASP A 1 83 ? -6.297 -2.523 -4.662 1.00 98.56 83 ASP A N 1
ATOM 652 C CA . ASP A 1 83 ? -6.022 -2.482 -6.096 1.00 98.56 83 ASP A CA 1
ATOM 653 C C . ASP A 1 83 ? -4.616 -1.938 -6.309 1.00 98.56 83 ASP A C 1
ATOM 655 O O . ASP A 1 83 ? -4.268 -0.912 -5.724 1.00 98.56 83 ASP A O 1
ATOM 659 N N . PHE A 1 84 ? -3.860 -2.572 -7.194 1.00 98.50 84 PHE A N 1
ATOM 660 C CA . PHE A 1 84 ? -2.514 -2.182 -7.590 1.00 98.50 84 PHE A CA 1
ATOM 661 C C . PHE A 1 84 ? -2.502 -1.765 -9.051 1.00 98.50 84 PHE A C 1
ATOM 663 O O . PHE A 1 84 ? -3.192 -2.360 -9.880 1.00 98.50 84 PHE A O 1
ATOM 670 N N . ARG A 1 85 ? -1.706 -0.749 -9.380 1.00 97.88 85 ARG A N 1
ATOM 671 C CA . ARG A 1 85 ? -1.559 -0.261 -10.744 1.00 97.88 85 ARG A CA 1
ATOM 672 C C . ARG A 1 85 ? -0.117 0.077 -11.074 1.00 97.88 85 ARG A C 1
ATOM 674 O O . ARG A 1 85 ? 0.452 0.970 -10.452 1.00 97.88 85 ARG A O 1
ATOM 681 N N . TRP A 1 86 ? 0.418 -0.574 -12.101 1.00 97.38 86 TRP A N 1
ATOM 682 C CA . TRP A 1 86 ? 1.659 -0.154 -12.745 1.00 97.38 86 TRP A CA 1
ATOM 683 C C . TRP A 1 86 ? 1.456 1.184 -13.461 1.00 97.38 86 TRP A C 1
ATOM 685 O O . TRP A 1 86 ? 0.447 1.399 -14.143 1.00 97.38 86 TRP A O 1
ATOM 695 N N . ILE A 1 87 ? 2.426 2.078 -13.312 1.00 93.75 87 ILE A N 1
ATOM 696 C CA . ILE A 1 87 ? 2.481 3.394 -13.941 1.00 93.75 87 ILE A CA 1
ATOM 697 C C . ILE A 1 87 ? 3.828 3.516 -14.644 1.00 93.75 87 ILE A C 1
ATOM 699 O O . ILE A 1 87 ? 4.873 3.326 -14.026 1.00 93.75 87 ILE A O 1
ATOM 703 N N . ASP A 1 88 ? 3.784 3.852 -15.930 1.00 92.81 88 ASP A N 1
ATOM 704 C CA . ASP A 1 88 ? 4.982 4.244 -16.659 1.00 92.81 88 ASP A CA 1
ATOM 705 C C . ASP A 1 88 ? 5.265 5.719 -16.358 1.00 92.81 88 ASP A C 1
ATOM 707 O O . ASP A 1 88 ? 4.484 6.607 -16.708 1.00 92.81 88 ASP A O 1
ATOM 711 N N . LEU A 1 89 ? 6.363 5.963 -15.651 1.00 89.56 89 LEU A N 1
ATOM 712 C CA . LEU A 1 89 ? 6.804 7.284 -15.221 1.00 89.56 89 LEU A CA 1
ATOM 713 C C . LEU A 1 89 ? 7.445 8.090 -16.359 1.00 89.56 89 LEU A C 1
ATOM 715 O O . LEU A 1 89 ? 7.677 9.282 -16.177 1.00 89.56 89 LEU A O 1
ATOM 719 N N . ASN A 1 90 ? 7.680 7.466 -17.519 1.00 88.62 90 ASN A N 1
ATOM 720 C CA . ASN A 1 90 ? 8.149 8.124 -18.739 1.00 88.62 90 ASN A CA 1
ATOM 721 C C . ASN A 1 90 ? 7.000 8.587 -19.651 1.00 88.62 90 ASN A C 1
ATOM 723 O O . ASN A 1 90 ? 7.252 9.122 -20.732 1.00 88.62 90 ASN A O 1
ATOM 727 N N . LEU A 1 91 ? 5.735 8.416 -19.242 1.00 88.12 91 LEU A N 1
ATOM 728 C CA . LEU A 1 91 ? 4.609 8.991 -19.980 1.00 88.12 91 LEU A CA 1
ATOM 729 C C . LEU A 1 91 ? 4.717 10.526 -20.040 1.00 88.12 91 LEU A C 1
ATOM 731 O O . LEU A 1 91 ? 5.112 11.159 -19.056 1.00 88.12 91 LEU A O 1
ATOM 735 N N . PRO A 1 92 ? 4.332 11.146 -21.171 1.00 83.38 92 PRO A N 1
ATOM 736 C CA . PRO A 1 92 ? 4.355 12.596 -21.308 1.00 83.38 92 PRO A CA 1
ATOM 737 C C . PRO A 1 92 ? 3.391 13.272 -20.325 1.00 83.38 92 PRO A C 1
ATOM 739 O O . PRO A 1 92 ? 2.404 12.678 -19.883 1.00 83.38 92 PRO A O 1
ATOM 742 N N . ASP A 1 93 ? 3.652 14.549 -20.023 1.00 81.50 93 ASP A N 1
ATOM 743 C CA . ASP A 1 93 ? 2.746 15.376 -19.220 1.00 81.50 93 ASP A CA 1
ATOM 744 C C . ASP A 1 93 ? 1.331 15.315 -19.832 1.00 81.50 93 ASP A C 1
ATOM 746 O O . ASP A 1 93 ? 1.182 15.632 -21.018 1.00 81.50 93 ASP A O 1
ATOM 750 N N . PRO A 1 94 ? 0.282 14.952 -19.067 1.00 80.19 94 PRO A N 1
ATOM 751 C CA . PRO A 1 94 ? -1.081 14.864 -19.587 1.00 80.19 94 PRO A CA 1
ATOM 752 C C . PRO A 1 94 ? -1.585 16.150 -20.254 1.00 80.19 94 PRO A C 1
ATOM 754 O O . PRO A 1 94 ? -2.443 16.091 -21.127 1.00 80.19 94 PRO A O 1
ATOM 757 N N . SER A 1 95 ? -1.063 17.317 -19.863 1.00 84.62 95 SER A N 1
ATOM 758 C CA . SER A 1 95 ? -1.393 18.608 -20.479 1.00 84.62 95 SER A CA 1
ATOM 759 C C . SER A 1 95 ? -0.760 18.822 -21.858 1.00 84.62 95 SER A C 1
ATOM 761 O O . SER A 1 95 ? -1.181 19.721 -22.585 1.00 84.62 95 SER A O 1
ATOM 763 N N . SER A 1 96 ? 0.232 18.003 -22.220 1.00 85.56 96 SER A N 1
ATOM 764 C CA . SER A 1 96 ? 0.879 17.992 -23.537 1.00 85.56 96 SER A CA 1
ATOM 765 C C . SER A 1 96 ? 0.238 17.011 -24.526 1.00 85.56 96 SER A C 1
ATOM 767 O O . SER A 1 96 ? 0.604 17.014 -25.699 1.00 85.56 96 SER A O 1
ATOM 769 N N . VAL A 1 97 ? -0.723 16.202 -24.067 1.00 87.62 97 VAL A N 1
ATOM 770 C CA . VAL A 1 97 ? -1.478 15.249 -24.888 1.00 87.62 97 VAL A CA 1
ATOM 771 C C . VAL A 1 97 ? -2.767 15.907 -25.370 1.00 87.62 97 VAL A C 1
ATOM 773 O O . VAL A 1 97 ? -3.477 16.554 -24.595 1.00 87.62 97 VAL A O 1
ATOM 776 N N . GLU A 1 98 ? -3.079 15.754 -26.656 1.00 91.62 98 GLU A N 1
ATOM 777 C CA . GLU A 1 98 ? -4.299 16.318 -27.231 1.00 91.62 98 GLU A CA 1
ATOM 778 C C . GLU A 1 98 ? -5.555 15.716 -26.569 1.00 91.62 98 GLU A C 1
ATOM 780 O O . GLU A 1 98 ? -5.603 14.515 -26.279 1.00 91.62 98 GLU A O 1
ATOM 785 N N . PRO A 1 99 ? -6.613 16.514 -26.319 1.00 90.62 99 PRO A N 1
ATOM 786 C CA . PRO A 1 99 ? -7.815 16.016 -25.663 1.00 90.62 99 PRO A CA 1
ATOM 787 C C . PRO A 1 99 ? -8.446 14.822 -26.395 1.00 90.62 99 PRO A C 1
ATOM 789 O O . PRO A 1 99 ? -8.937 14.950 -27.516 1.00 90.62 99 PRO A O 1
ATOM 792 N N . GLY A 1 100 ? -8.516 13.680 -25.708 1.00 88.00 100 GLY A N 1
ATOM 793 C CA . GLY A 1 100 ? -9.099 12.441 -26.231 1.00 88.00 100 GLY A CA 1
ATOM 794 C C . GLY A 1 100 ? -8.089 11.465 -26.837 1.00 88.00 100 GLY A C 1
ATOM 795 O O . GLY A 1 100 ? -8.505 10.390 -27.265 1.00 88.00 100 GLY A O 1
ATOM 796 N N . GLU A 1 101 ? -6.801 11.809 -26.848 1.00 89.94 101 GLU A N 1
ATOM 797 C CA . GLU A 1 101 ? -5.713 10.882 -27.156 1.00 89.94 101 GLU A CA 1
ATOM 798 C C . GLU A 1 101 ? -5.125 10.280 -25.872 1.00 89.94 101 GLU A C 1
ATOM 800 O O . GLU A 1 101 ? -5.170 10.889 -24.799 1.00 89.94 101 GLU A O 1
ATOM 805 N N . ASP A 1 102 ? -4.590 9.065 -25.982 1.00 86.44 102 ASP A N 1
ATOM 806 C CA . ASP A 1 102 ? -3.879 8.420 -24.882 1.00 86.44 102 ASP A CA 1
ATOM 807 C C . ASP A 1 102 ? -2.420 8.912 -24.842 1.00 86.44 102 ASP A C 1
ATOM 809 O O . ASP A 1 102 ? -1.797 9.057 -25.898 1.00 86.44 102 ASP A O 1
ATOM 813 N N . PRO A 1 103 ? -1.835 9.147 -23.653 1.00 86.50 103 PRO A N 1
ATOM 814 C CA . PRO A 1 103 ? -0.405 9.407 -23.534 1.00 86.50 103 PRO A CA 1
ATOM 815 C C . PRO A 1 103 ? 0.384 8.179 -24.007 1.00 86.50 103 PRO A C 1
ATOM 817 O O . PRO A 1 103 ? 0.126 7.060 -23.561 1.00 86.50 103 PRO A O 1
ATOM 820 N N . ILE A 1 104 ? 1.368 8.391 -24.883 1.00 87.00 104 ILE A N 1
ATOM 821 C CA . ILE A 1 104 ? 2.249 7.336 -25.401 1.00 87.00 104 ILE A CA 1
ATOM 822 C C . ILE A 1 104 ? 3.691 7.671 -25.020 1.00 87.00 104 ILE A C 1
ATOM 824 O O . ILE A 1 104 ? 4.163 8.776 -25.283 1.00 87.00 104 ILE A O 1
ATOM 828 N N . ASN A 1 105 ? 4.388 6.707 -24.421 1.00 86.44 105 ASN A N 1
ATOM 829 C CA . ASN A 1 105 ? 5.842 6.712 -24.295 1.00 86.44 105 ASN A CA 1
ATOM 830 C C . ASN A 1 105 ? 6.431 5.906 -25.467 1.00 86.44 105 ASN A C 1
ATOM 832 O O . ASN A 1 105 ? 6.081 4.742 -25.650 1.00 86.44 105 ASN A O 1
ATOM 836 N N . GLU A 1 106 ? 7.285 6.531 -26.283 1.00 83.69 106 GLU A N 1
ATOM 837 C CA . GLU A 1 106 ? 7.965 5.866 -27.410 1.00 83.69 106 GLU A CA 1
ATOM 838 C C . GLU A 1 106 ? 9.261 5.141 -26.994 1.00 83.69 106 GLU A C 1
ATOM 840 O O . GLU A 1 106 ? 9.824 4.391 -27.793 1.00 83.69 106 GLU A O 1
ATOM 845 N N . GLY A 1 107 ? 9.756 5.390 -25.778 1.00 87.19 107 GLY A N 1
ATOM 846 C CA . GLY A 1 107 ? 10.958 4.776 -25.217 1.00 87.19 107 GLY A CA 1
ATOM 847 C C . GLY A 1 107 ? 10.665 3.591 -24.297 1.00 87.19 107 GLY A C 1
ATOM 848 O O . GLY A 1 107 ? 9.536 3.108 -24.199 1.00 87.19 107 GLY A O 1
ATOM 849 N N . ASP A 1 108 ? 11.705 3.136 -23.599 1.00 89.00 108 ASP A N 1
ATOM 850 C CA . ASP A 1 108 ? 11.557 2.099 -22.581 1.00 89.00 108 ASP A CA 1
ATOM 851 C C . ASP A 1 108 ? 10.739 2.638 -21.388 1.00 89.00 108 ASP A C 1
ATOM 853 O O . ASP A 1 108 ? 10.896 3.804 -20.989 1.00 89.00 108 ASP A O 1
ATOM 857 N N . PRO A 1 109 ? 9.829 1.827 -20.821 1.00 90.50 109 PRO A N 1
ATOM 858 C CA . PRO A 1 109 ? 9.008 2.255 -19.702 1.00 90.50 109 PRO A CA 1
ATOM 859 C C . PRO A 1 109 ? 9.823 2.325 -18.411 1.00 90.50 109 PRO A C 1
ATOM 861 O O . PRO A 1 109 ? 10.633 1.443 -18.116 1.00 90.50 109 PRO A O 1
ATOM 864 N N . ARG A 1 110 ? 9.533 3.335 -17.590 1.00 91.00 110 ARG A N 1
ATOM 865 C CA . ARG A 1 110 ? 10.093 3.474 -16.243 1.00 91.00 110 ARG A CA 1
ATOM 866 C C . ARG A 1 110 ? 9.019 3.140 -15.225 1.00 91.00 110 ARG A C 1
ATOM 868 O O . ARG A 1 110 ? 8.188 3.978 -14.884 1.00 91.00 110 ARG A O 1
ATOM 875 N N . TRP A 1 111 ? 9.001 1.896 -14.766 1.00 94.25 111 TRP A N 1
ATOM 876 C CA . TRP A 1 111 ? 7.907 1.397 -13.942 1.00 94.25 111 TRP A CA 1
ATOM 877 C C . TRP A 1 111 ? 8.014 1.840 -12.483 1.00 94.25 111 TRP A C 1
ATOM 879 O O . TRP A 1 111 ? 8.972 1.537 -11.780 1.00 94.25 111 TRP A O 1
ATOM 889 N N . GLY A 1 112 ? 6.969 2.512 -12.013 1.00 95.75 112 GLY A N 1
ATOM 890 C CA . GLY A 1 112 ? 6.577 2.527 -10.608 1.00 95.75 112 GLY A CA 1
ATOM 891 C C . GLY A 1 112 ? 5.184 1.924 -10.473 1.00 95.75 112 GLY A C 1
ATOM 892 O O . GLY A 1 112 ? 4.486 1.724 -11.468 1.00 95.75 112 GLY A O 1
ATOM 893 N N . PHE A 1 113 ? 4.730 1.662 -9.256 1.00 97.81 113 PHE A N 1
ATOM 894 C CA . PHE A 1 113 ? 3.344 1.251 -9.055 1.00 97.81 113 PHE A CA 1
ATOM 895 C C . PHE A 1 113 ? 2.717 1.939 -7.857 1.00 97.81 113 PHE A C 1
ATOM 897 O O . PHE A 1 113 ? 3.386 2.416 -6.942 1.00 97.81 113 PHE A O 1
ATOM 904 N N . VAL A 1 114 ? 1.394 2.017 -7.902 1.00 98.19 114 VAL A N 1
ATOM 905 C CA . VAL A 1 114 ? 0.568 2.550 -6.826 1.00 98.19 114 VAL A CA 1
ATOM 906 C C . VAL A 1 114 ? -0.381 1.475 -6.350 1.00 98.19 114 VAL A C 1
ATOM 908 O O . VAL A 1 114 ? -0.850 0.663 -7.146 1.00 98.19 114 VAL A O 1
ATOM 911 N N . ALA A 1 115 ? -0.723 1.502 -5.072 1.00 98.31 115 ALA A N 1
ATOM 912 C CA . ALA A 1 115 ? -1.840 0.741 -4.555 1.00 98.31 115 ALA A CA 1
ATOM 913 C C . ALA A 1 115 ? -2.837 1.667 -3.873 1.00 98.31 115 ALA A C 1
ATOM 915 O O . ALA A 1 115 ? -2.474 2.669 -3.263 1.00 98.31 115 ALA A O 1
ATOM 916 N N . ARG A 1 116 ? -4.112 1.314 -3.946 1.00 97.94 116 ARG A N 1
ATOM 917 C CA . ARG A 1 116 ? -5.143 1.879 -3.079 1.00 97.94 116 ARG A CA 1
ATOM 918 C C . ARG A 1 116 ? -5.773 0.752 -2.291 1.00 97.94 116 ARG A C 1
ATOM 920 O O . ARG A 1 116 ? -6.054 -0.293 -2.872 1.00 97.94 116 ARG A O 1
ATOM 927 N N . SER A 1 117 ? -6.045 0.965 -1.012 1.00 97.75 117 SER A N 1
ATOM 928 C CA . SER A 1 117 ? -6.831 0.016 -0.224 1.00 97.75 117 SER A CA 1
ATOM 929 C C . SER A 1 117 ? -8.002 0.700 0.458 1.00 97.75 117 SER A C 1
ATOM 931 O O . SER A 1 117 ? -7.913 1.882 0.786 1.00 97.75 117 SER A O 1
ATOM 933 N N . TRP A 1 118 ? -9.128 0.005 0.618 1.00 97.19 118 TRP A N 1
ATOM 934 C CA . TRP A 1 118 ? -10.300 0.578 1.277 1.00 97.19 118 TRP A CA 1
ATOM 935 C C . TRP A 1 118 ? -11.260 -0.466 1.840 1.00 97.19 118 TRP A C 1
ATOM 937 O O . TRP A 1 118 ? -11.392 -1.574 1.317 1.00 97.19 118 TRP A O 1
ATOM 947 N N . THR A 1 119 ? -11.991 -0.078 2.884 1.00 96.00 119 THR A N 1
ATOM 948 C CA . THR A 1 119 ? -13.138 -0.844 3.384 1.00 96.00 119 THR A CA 1
ATOM 949 C C . THR A 1 119 ? -14.439 -0.358 2.743 1.00 96.00 119 THR A C 1
ATOM 951 O O . THR A 1 119 ? -14.626 0.829 2.473 1.00 96.00 119 THR A O 1
ATOM 954 N N . THR A 1 120 ? -15.371 -1.276 2.495 1.00 93.69 120 THR A N 1
ATOM 955 C CA . THR A 1 120 ? -16.703 -0.973 1.928 1.00 93.69 120 THR A CA 1
ATOM 956 C C . THR A 1 120 ? -17.788 -0.817 2.995 1.00 93.69 120 THR A C 1
ATOM 958 O O . THR A 1 120 ? -18.893 -0.363 2.699 1.00 93.69 120 THR A O 1
ATOM 961 N N . GLN A 1 121 ? -17.465 -1.163 4.240 1.00 93.31 121 GLN A N 1
ATOM 962 C CA . GLN A 1 121 ? -18.338 -1.085 5.405 1.00 93.31 121 GLN A CA 1
ATOM 963 C C . GLN A 1 121 ? -17.532 -0.763 6.668 1.00 93.31 121 GLN A C 1
ATOM 965 O O . GLN A 1 121 ? -16.297 -0.755 6.649 1.00 93.31 121 GLN A O 1
ATOM 970 N N . SER A 1 122 ? -18.244 -0.499 7.764 1.00 93.69 122 SER A N 1
ATOM 971 C CA . SER A 1 122 ? -17.645 -0.399 9.092 1.00 93.69 122 SER A CA 1
ATOM 972 C C . SER A 1 122 ? -17.333 -1.780 9.656 1.00 93.69 122 SER A C 1
ATOM 974 O O . SER A 1 122 ? -18.093 -2.723 9.430 1.00 93.69 122 SER A O 1
ATOM 976 N N . TRP A 1 123 ? -16.286 -1.866 10.465 1.00 93.81 123 TRP A N 1
ATOM 977 C CA . TRP A 1 123 ? -15.873 -3.092 11.135 1.00 93.81 123 TRP A CA 1
ATOM 978 C C . TRP A 1 123 ? -15.828 -2.889 12.642 1.00 93.81 123 TRP A C 1
ATOM 980 O O . TRP A 1 123 ? -15.360 -1.857 13.123 1.00 93.81 123 TRP A O 1
ATOM 990 N N . GLU A 1 124 ? -16.328 -3.873 13.381 1.00 92.38 124 GLU A N 1
ATOM 991 C CA . GLU A 1 124 ? -16.336 -3.877 14.840 1.00 92.38 124 GLU A CA 1
ATOM 992 C C . GLU A 1 124 ? -15.182 -4.736 15.358 1.00 92.38 124 GLU A C 1
ATOM 994 O O . GLU A 1 124 ? -14.996 -5.884 14.959 1.00 92.38 124 GLU A O 1
ATOM 999 N N . GLY A 1 125 ? -14.398 -4.168 16.266 1.00 84.75 125 GLY A N 1
ATOM 1000 C CA . GLY A 1 125 ? -13.290 -4.841 16.917 1.00 84.75 125 GLY A CA 1
ATOM 1001 C C . GLY A 1 125 ? -13.782 -5.910 17.880 1.00 84.75 125 GLY A C 1
ATOM 1002 O O . GLY A 1 125 ? -14.882 -5.838 18.441 1.00 84.75 125 GLY A O 1
ATOM 1003 N N . ARG A 1 126 ? -12.931 -6.903 18.138 1.00 85.88 126 ARG A N 1
ATOM 1004 C CA . ARG A 1 126 ? -13.258 -7.997 19.051 1.00 85.88 126 ARG A CA 1
ATOM 1005 C C . ARG A 1 126 ? -13.666 -7.421 20.413 1.00 85.88 126 ARG A C 1
ATOM 1007 O O . ARG A 1 126 ? -12.998 -6.551 20.972 1.00 85.88 126 ARG A O 1
ATOM 1014 N N . LYS A 1 127 ? -14.763 -7.943 20.974 1.00 78.62 127 LYS A N 1
ATOM 1015 C CA . LYS A 1 127 ? -15.384 -7.491 22.241 1.00 78.62 127 LYS A CA 1
ATOM 1016 C C . LYS A 1 127 ? -16.086 -6.118 22.175 1.00 78.62 127 LYS A C 1
ATOM 1018 O O . LYS A 1 127 ? -16.395 -5.585 23.240 1.00 78.62 127 LYS A O 1
ATOM 1023 N N . GLY A 1 128 ? -16.331 -5.560 20.984 1.00 78.94 128 GLY A N 1
ATOM 1024 C CA . GLY A 1 128 ? -17.133 -4.343 20.783 1.00 78.94 128 GLY A CA 1
ATOM 1025 C C . GLY A 1 128 ? -16.528 -3.077 21.387 1.00 78.94 128 GLY A C 1
ATOM 1026 O O . GLY A 1 128 ? -17.241 -2.191 21.853 1.00 78.94 128 GLY A O 1
ATOM 1027 N N . LYS A 1 129 ? -15.193 -3.026 21.459 1.00 84.25 129 LYS A N 1
ATOM 1028 C CA . LYS A 1 129 ? -14.447 -1.925 22.093 1.00 84.25 129 LYS A CA 1
ATOM 1029 C C . LYS A 1 129 ? -13.806 -0.956 21.110 1.00 84.25 129 LYS A C 1
ATOM 1031 O O . LYS A 1 129 ? -13.340 0.093 21.541 1.00 84.25 129 LYS A O 1
ATOM 1036 N N . ALA A 1 130 ? -13.780 -1.296 19.828 1.00 90.44 130 ALA A N 1
ATOM 1037 C CA . ALA A 1 130 ? -13.261 -0.442 18.775 1.00 90.44 130 ALA A CA 1
ATOM 1038 C C . ALA A 1 130 ? -14.136 -0.576 17.527 1.00 90.44 130 ALA A C 1
ATOM 1040 O O . ALA A 1 130 ? -14.679 -1.651 17.291 1.00 90.44 130 ALA A O 1
ATOM 1041 N N . PHE A 1 131 ? -14.254 0.479 16.731 1.00 92.88 131 PHE A N 1
ATOM 1042 C CA . PHE A 1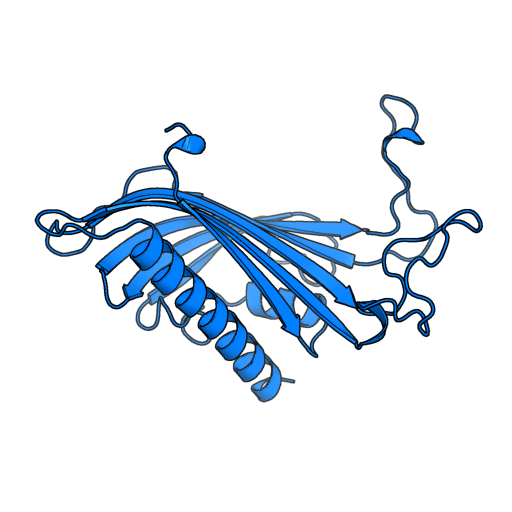 131 ? -14.928 0.454 15.436 1.00 92.88 131 PHE A CA 1
ATOM 1043 C C . PHE A 1 131 ? -14.066 1.176 14.414 1.00 92.88 131 PHE A C 1
ATOM 1045 O O . PHE A 1 131 ? -13.693 2.321 14.645 1.00 92.88 131 PHE A O 1
ATOM 1052 N N . ILE A 1 132 ? -13.784 0.541 13.278 1.00 92.88 132 ILE A N 1
ATOM 1053 C CA . ILE A 1 132 ? -13.259 1.235 12.100 1.00 92.88 132 ILE A CA 1
ATOM 1054 C C . ILE A 1 132 ? -14.463 1.630 11.253 1.00 92.88 132 ILE A C 1
ATOM 1056 O O . ILE A 1 132 ? -15.135 0.776 10.676 1.00 92.88 132 ILE A O 1
ATOM 1060 N N . TRP A 1 133 ? -14.751 2.927 11.184 1.00 94.31 133 TRP A N 1
ATOM 1061 C CA . TRP A 1 133 ? -15.884 3.459 10.426 1.00 94.31 133 TRP A CA 1
ATOM 1062 C C . TRP A 1 133 ? -15.577 3.599 8.937 1.00 94.31 133 TRP A C 1
ATOM 1064 O O . TRP A 1 133 ? -16.452 3.396 8.095 1.00 94.31 133 TRP A O 1
ATOM 1074 N N . GLN A 1 134 ? -14.336 3.962 8.625 1.00 93.06 134 GLN A N 1
ATOM 1075 C CA . GLN A 1 134 ? -13.783 4.053 7.280 1.00 93.06 134 GLN A CA 1
ATOM 1076 C C . GLN A 1 134 ? -12.262 3.921 7.355 1.00 93.06 134 GLN A C 1
ATOM 1078 O O . GLN A 1 134 ? -11.639 4.385 8.312 1.00 93.06 134 GLN A O 1
ATOM 1083 N N . SER A 1 135 ? -11.677 3.299 6.337 1.00 94.44 135 SER A N 1
ATOM 1084 C CA . SER A 1 135 ? -10.232 3.197 6.152 1.00 94.44 135 SER A CA 1
ATOM 1085 C C . SER A 1 135 ? -9.929 3.266 4.663 1.00 94.44 135 SER A C 1
ATOM 1087 O O . SER A 1 135 ? -10.547 2.537 3.884 1.00 94.44 135 SER A O 1
ATOM 1089 N N . PHE A 1 136 ? -8.998 4.133 4.274 1.00 94.69 136 PHE A N 1
ATOM 1090 C CA . PHE A 1 136 ? -8.529 4.285 2.898 1.00 94.69 136 PHE A CA 1
ATOM 1091 C C . PHE A 1 136 ? -7.018 4.533 2.881 1.00 94.69 136 PHE A C 1
ATOM 1093 O O . PHE A 1 136 ? -6.554 5.439 3.574 1.00 94.69 136 PHE A O 1
ATOM 1100 N N . THR A 1 137 ? -6.261 3.773 2.084 1.00 96.19 137 THR A N 1
ATOM 1101 C CA . THR A 1 137 ? -4.831 4.020 1.847 1.00 96.19 137 THR A CA 1
ATOM 1102 C C . THR A 1 137 ? -4.528 4.364 0.398 1.00 96.19 137 THR A C 1
ATOM 1104 O O . THR A 1 137 ? -5.211 3.912 -0.524 1.00 96.19 137 THR A O 1
ATOM 1107 N N . LEU A 1 138 ? -3.449 5.122 0.217 1.00 97.88 138 LEU A N 1
ATOM 1108 C CA . LEU A 1 138 ? -2.703 5.239 -1.027 1.00 97.88 138 LEU A CA 1
ATOM 1109 C C . LEU A 1 138 ? -1.246 4.867 -0.744 1.00 97.88 138 LEU A C 1
ATOM 1111 O O . LEU A 1 138 ? -0.622 5.458 0.133 1.00 97.88 138 LEU A O 1
ATOM 1115 N N . GLU A 1 139 ? -0.716 3.915 -1.495 1.00 97.88 139 GLU A N 1
ATOM 1116 C CA . GLU A 1 139 ? 0.673 3.471 -1.435 1.00 97.88 139 GLU A CA 1
ATOM 1117 C C . GLU A 1 139 ? 1.348 3.690 -2.787 1.00 97.88 139 GLU A C 1
ATOM 1119 O O . GLU A 1 139 ? 0.696 3.574 -3.825 1.00 97.88 139 GLU A O 1
ATOM 1124 N N . ILE A 1 140 ? 2.632 4.035 -2.784 1.00 97.50 140 ILE A N 1
ATOM 1125 C CA . ILE A 1 140 ? 3.405 4.347 -3.989 1.00 97.50 140 ILE A CA 1
ATOM 1126 C C . ILE A 1 140 ? 4.810 3.767 -3.842 1.00 97.50 140 ILE A C 1
ATOM 1128 O O . ILE A 1 140 ? 5.435 3.950 -2.799 1.00 97.50 140 ILE A O 1
ATOM 1132 N N . TRP A 1 141 ? 5.302 3.143 -4.910 1.00 97.44 141 TRP A N 1
ATOM 1133 C CA . TRP A 1 141 ? 6.679 2.695 -5.086 1.00 97.44 141 TRP A CA 1
ATOM 1134 C C . TRP A 1 141 ? 7.247 3.354 -6.342 1.00 97.44 141 TRP A C 1
ATOM 1136 O O . TRP A 1 141 ? 6.744 3.146 -7.450 1.00 97.44 141 TRP A O 1
ATOM 1146 N N . ILE A 1 142 ? 8.268 4.191 -6.163 1.00 94.56 142 ILE A N 1
ATOM 1147 C CA . ILE A 1 142 ? 8.940 4.932 -7.237 1.00 94.56 142 ILE A CA 1
ATOM 1148 C C . ILE A 1 142 ? 10.387 4.438 -7.322 1.00 94.56 142 ILE A C 1
ATOM 1150 O O . ILE A 1 142 ? 11.055 4.412 -6.285 1.00 94.56 142 ILE A O 1
ATOM 1154 N N . PRO A 1 143 ? 10.904 4.056 -8.501 1.00 93.94 143 PRO A N 1
ATOM 1155 C CA . PRO A 1 143 ? 12.299 3.657 -8.631 1.00 93.94 143 PRO A CA 1
ATOM 1156 C C . PRO A 1 143 ? 13.237 4.822 -8.293 1.00 93.94 143 PRO A C 1
ATOM 1158 O O . PRO A 1 143 ? 12.976 5.984 -8.630 1.00 93.94 143 PRO A O 1
ATOM 1161 N N . ARG A 1 144 ? 14.332 4.491 -7.610 1.00 91.31 144 ARG A N 1
ATOM 1162 C CA . ARG A 1 144 ? 15.450 5.385 -7.302 1.00 91.31 144 ARG A CA 1
ATOM 1163 C C . ARG A 1 144 ? 16.636 4.989 -8.185 1.00 91.31 144 ARG A C 1
ATOM 1165 O O . ARG A 1 144 ? 17.605 4.392 -7.734 1.00 91.31 144 ARG A O 1
ATOM 1172 N N . ASP A 1 145 ? 16.534 5.356 -9.456 1.00 87.75 145 ASP A N 1
ATOM 1173 C CA . ASP A 1 145 ? 17.471 5.075 -10.555 1.00 87.75 145 ASP A CA 1
ATOM 1174 C C . ASP A 1 145 ? 18.194 6.326 -11.102 1.00 87.75 145 ASP A C 1
ATOM 1176 O O . ASP A 1 145 ? 18.824 6.276 -12.154 1.00 87.75 145 ASP A O 1
ATOM 1180 N N . GLY A 1 146 ? 18.088 7.458 -10.407 1.00 80.50 146 GLY A N 1
ATOM 1181 C CA . GLY A 1 146 ? 18.683 8.732 -10.812 1.00 80.50 146 GLY A CA 1
ATOM 1182 C C . GLY A 1 146 ? 17.849 9.576 -11.769 1.00 80.50 146 GLY A C 1
ATOM 1183 O O . GLY A 1 146 ? 18.173 10.736 -12.010 1.00 80.50 146 GLY A O 1
ATOM 1184 N N . GLU A 1 147 ? 16.720 9.056 -12.246 1.00 76.12 147 GLU A N 1
ATOM 1185 C CA . GLU A 1 147 ? 15.858 9.750 -13.210 1.00 76.12 147 GLU A CA 1
ATOM 1186 C C . GLU A 1 147 ? 14.700 10.523 -12.542 1.00 76.12 147 GLU A C 1
ATOM 1188 O O . GLU A 1 147 ? 13.721 10.901 -13.187 1.00 76.12 147 GLU A O 1
ATOM 1193 N N . GLY A 1 148 ? 14.783 10.772 -11.228 1.00 67.88 148 GLY A N 1
ATOM 1194 C CA . GLY A 1 148 ? 13.768 11.512 -10.474 1.00 67.88 148 GLY A CA 1
ATOM 1195 C C . GLY A 1 148 ? 13.488 12.911 -11.046 1.00 67.88 148 GLY A C 1
ATOM 1196 O O . GLY A 1 148 ? 14.394 13.551 -11.568 1.00 67.88 148 GLY A O 1
ATOM 1197 N N . PHE A 1 149 ? 12.222 13.361 -10.929 1.00 56.59 149 PHE A N 1
ATOM 1198 C CA . PHE A 1 149 ? 11.641 14.623 -11.440 1.00 56.59 149 PHE A CA 1
ATOM 1199 C C . PHE A 1 149 ? 12.522 15.351 -12.464 1.00 56.59 149 PHE A C 1
ATOM 1201 O O . PHE A 1 149 ? 13.331 16.196 -12.080 1.00 56.59 149 PHE A O 1
ATOM 1208 N N . ILE A 1 150 ? 12.326 15.054 -13.755 1.00 51.28 150 ILE A N 1
ATOM 1209 C CA . ILE A 1 150 ? 12.986 15.752 -14.865 1.00 51.28 150 ILE A CA 1
ATOM 1210 C C . ILE A 1 150 ? 12.864 17.266 -14.649 1.00 51.28 150 ILE A C 1
ATOM 1212 O O . ILE A 1 150 ? 11.804 17.863 -14.845 1.00 51.28 150 ILE A O 1
ATOM 1216 N N . ARG A 1 151 ? 13.966 17.887 -14.223 1.00 53.69 151 ARG A N 1
ATOM 1217 C CA . ARG A 1 151 ? 14.115 19.336 -14.174 1.00 53.69 151 ARG A CA 1
ATOM 1218 C C . ARG A 1 151 ? 14.539 19.823 -15.544 1.00 53.69 151 ARG A C 1
ATOM 1220 O O . ARG A 1 151 ? 15.387 19.237 -16.215 1.00 53.69 151 ARG A O 1
ATOM 1227 N N . SER A 1 152 ? 13.956 20.932 -15.954 1.00 51.19 152 SER A N 1
ATOM 1228 C CA . SER A 1 152 ? 14.406 21.650 -17.134 1.00 51.19 152 SER A CA 1
ATOM 1229 C C . SER A 1 152 ? 15.660 22.461 -16.800 1.00 51.19 152 SER A C 1
ATOM 1231 O O . SER A 1 152 ? 15.933 22.791 -15.646 1.00 51.19 152 SER A O 1
ATOM 1233 N N . SER A 1 153 ? 16.380 22.921 -17.824 1.00 47.97 153 SER A N 1
ATOM 1234 C CA . SER A 1 153 ? 17.494 23.872 -17.672 1.00 47.97 153 SER A CA 1
ATOM 1235 C C . SER A 1 153 ? 17.105 25.222 -17.033 1.00 47.97 153 SER A C 1
ATOM 1237 O O . SER A 1 153 ? 17.947 26.114 -16.932 1.00 47.97 153 SER A O 1
ATOM 1239 N N . SER A 1 154 ? 15.833 25.419 -16.669 1.00 57.03 154 SER A N 1
ATOM 1240 C CA . SER A 1 154 ? 15.325 26.624 -16.011 1.00 57.03 154 SER A CA 1
ATOM 1241 C C . SER A 1 154 ? 15.243 26.515 -14.482 1.00 57.03 154 SER A C 1
ATOM 1243 O O . SER A 1 154 ? 15.097 27.542 -13.812 1.00 57.03 154 SER A O 1
ATOM 1245 N N . ASP A 1 155 ? 15.404 25.315 -13.918 1.00 60.16 155 ASP A N 1
ATOM 1246 C CA . ASP A 1 155 ? 15.293 25.078 -12.480 1.00 60.16 155 ASP A CA 1
ATOM 1247 C C . ASP A 1 155 ? 16.584 25.480 -11.743 1.00 60.16 155 ASP A C 1
ATOM 1249 O O . ASP A 1 155 ? 17.678 25.007 -12.048 1.00 60.16 155 ASP A O 1
ATOM 1253 N N . LYS A 1 156 ? 16.476 26.388 -10.762 1.00 57.81 156 LYS A N 1
ATOM 1254 C CA . LYS A 1 156 ? 17.621 26.903 -9.986 1.00 57.81 156 LYS A CA 1
ATOM 1255 C C . LYS A 1 156 ? 17.852 26.115 -8.703 1.00 57.81 156 LYS A C 1
ATOM 1257 O O . LYS A 1 156 ? 16.887 25.742 -8.037 1.00 57.81 156 LYS A O 1
ATOM 1262 N N . ASN A 1 157 ? 19.126 25.954 -8.329 1.00 55.81 157 ASN A N 1
ATOM 1263 C CA . ASN A 1 157 ? 19.470 25.503 -6.981 1.00 55.81 157 ASN A CA 1
ATOM 1264 C C . ASN A 1 157 ? 19.255 26.624 -5.987 1.00 55.81 157 ASN A C 1
ATOM 1266 O O . ASN A 1 157 ? 19.634 27.760 -6.273 1.00 55.81 157 ASN A O 1
ATOM 1270 N N . THR A 1 158 ? 18.634 26.319 -4.855 1.00 60.00 158 THR A N 1
ATOM 1271 C CA . THR A 1 158 ? 18.304 27.320 -3.837 1.00 60.00 158 THR A CA 1
ATOM 1272 C C . THR A 1 158 ? 19.158 27.217 -2.579 1.00 60.00 158 THR A C 1
ATOM 1274 O O . THR A 1 158 ? 19.040 28.102 -1.736 1.00 60.00 158 THR A O 1
ATOM 1277 N N . ASP A 1 159 ? 20.008 26.197 -2.436 1.00 54.59 159 ASP A N 1
ATOM 1278 C CA . ASP A 1 159 ? 20.714 25.906 -1.179 1.00 54.59 159 ASP A CA 1
ATOM 1279 C C . ASP A 1 159 ? 22.243 25.724 -1.290 1.00 54.59 159 ASP A C 1
ATOM 1281 O O . ASP A 1 159 ? 22.868 25.279 -0.332 1.00 54.59 159 ASP A O 1
ATOM 1285 N N . ASP A 1 160 ? 22.875 26.163 -2.387 1.00 56.97 160 ASP A N 1
ATOM 1286 C CA . ASP A 1 160 ? 24.345 26.227 -2.581 1.00 56.97 160 ASP A CA 1
ATOM 1287 C C . ASP A 1 160 ? 25.126 24.901 -2.357 1.00 56.97 160 ASP A C 1
ATOM 1289 O O . ASP A 1 160 ? 26.359 24.895 -2.408 1.00 56.97 160 ASP A O 1
ATOM 1293 N N . GLY A 1 161 ? 24.440 23.775 -2.130 1.00 58.59 161 GLY A N 1
ATOM 1294 C CA . GLY A 1 161 ? 25.018 22.436 -2.003 1.00 58.59 161 GLY A CA 1
ATOM 1295 C C . GLY A 1 161 ? 25.165 21.710 -3.344 1.00 58.59 161 GLY A C 1
ATOM 1296 O O . GLY A 1 161 ? 24.606 22.132 -4.361 1.00 58.59 161 GLY A O 1
ATOM 1297 N N . ASP A 1 162 ? 25.905 20.593 -3.344 1.00 56.12 162 ASP A N 1
ATOM 1298 C CA . ASP A 1 162 ? 25.826 19.625 -4.444 1.00 56.12 162 ASP A CA 1
ATOM 1299 C C . ASP A 1 162 ? 24.394 19.086 -4.501 1.00 56.12 162 ASP A C 1
ATOM 1301 O O . ASP A 1 162 ? 23.859 18.596 -3.506 1.00 56.12 162 ASP A O 1
ATOM 1305 N N . TRP A 1 163 ? 23.768 19.201 -5.670 1.00 55.97 163 TRP A N 1
ATOM 1306 C CA . TRP A 1 163 ? 22.465 18.604 -5.915 1.00 55.97 163 TRP A CA 1
ATOM 1307 C C . TRP A 1 163 ? 22.570 17.092 -5.801 1.00 55.97 163 TRP A C 1
ATOM 1309 O O . TRP A 1 163 ? 23.227 16.456 -6.623 1.00 55.97 163 TRP A O 1
ATOM 1319 N N . THR A 1 164 ? 21.866 16.508 -4.843 1.00 51.41 164 THR A N 1
ATOM 1320 C CA . THR A 1 164 ? 21.558 15.085 -4.877 1.00 51.41 164 THR A CA 1
ATOM 1321 C C . THR A 1 164 ? 20.092 14.954 -5.260 1.00 51.41 164 THR A C 1
ATOM 1323 O O . THR A 1 164 ? 19.186 15.279 -4.493 1.00 51.41 164 THR A O 1
ATOM 1326 N N . THR A 1 165 ? 19.822 14.521 -6.488 1.00 53.9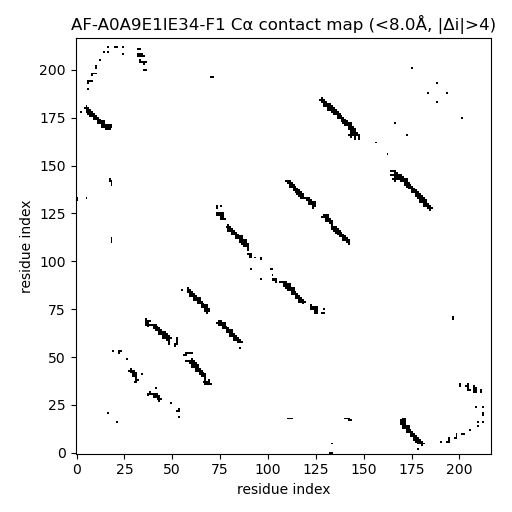1 165 THR A N 1
ATOM 1327 C CA . THR A 1 165 ? 18.541 13.887 -6.780 1.00 53.91 165 THR A CA 1
ATOM 1328 C C . THR A 1 165 ? 18.467 12.663 -5.869 1.00 53.91 165 THR A C 1
ATOM 1330 O O . THR A 1 165 ? 19.227 11.719 -6.036 1.00 53.91 165 THR A O 1
ATOM 1333 N N . ASP A 1 166 ? 17.602 12.694 -4.846 1.00 59.69 166 ASP A N 1
ATOM 1334 C CA . ASP A 1 166 ? 17.353 11.566 -3.918 1.00 59.69 166 ASP A CA 1
ATOM 1335 C C . ASP A 1 166 ? 17.190 10.233 -4.677 1.00 59.69 166 ASP A C 1
ATOM 1337 O O . ASP A 1 166 ? 17.579 9.169 -4.196 1.00 59.69 166 ASP A O 1
ATOM 1341 N N . SER A 1 167 ? 16.715 10.296 -5.922 1.00 73.12 167 SER A N 1
ATOM 1342 C CA . SER A 1 167 ? 16.587 9.144 -6.797 1.00 73.12 167 SER A CA 1
ATOM 1343 C C . SER A 1 167 ? 17.888 8.422 -7.140 1.00 73.12 167 SER A C 1
ATOM 1345 O O . SER A 1 167 ? 17.769 7.333 -7.648 1.00 73.12 167 SER A O 1
ATOM 1347 N N . ASP A 1 168 ? 19.107 8.910 -6.910 1.00 75.44 168 ASP A N 1
ATOM 1348 C CA . ASP A 1 168 ? 20.328 8.159 -7.294 1.00 75.44 168 ASP A CA 1
ATOM 1349 C C . ASP A 1 168 ? 20.710 7.019 -6.325 1.00 75.44 168 ASP A C 1
ATOM 1351 O O . ASP A 1 168 ? 21.748 6.374 -6.478 1.00 75.44 168 ASP A O 1
ATOM 1355 N N . GLY A 1 169 ? 19.913 6.783 -5.280 1.00 75.50 169 GLY A N 1
ATOM 1356 C CA . GLY A 1 169 ? 20.281 5.882 -4.186 1.00 75.50 169 GLY A CA 1
ATOM 1357 C C . GLY A 1 169 ? 20.052 4.385 -4.414 1.00 75.50 169 GLY A C 1
ATOM 1358 O O . GLY A 1 169 ? 20.343 3.622 -3.494 1.00 75.50 169 GLY A O 1
ATOM 1359 N N . GLY A 1 170 ? 19.529 3.961 -5.568 1.00 86.19 170 GLY A N 1
ATOM 1360 C CA . GLY A 1 170 ? 19.107 2.578 -5.803 1.00 86.19 170 GLY A CA 1
ATOM 1361 C C . GLY A 1 170 ? 17.790 2.218 -5.102 1.00 86.19 170 GLY A C 1
ATOM 1362 O O . GLY A 1 170 ? 17.341 2.909 -4.177 1.00 86.19 170 GLY A O 1
ATOM 1363 N N . GLY A 1 171 ? 17.176 1.124 -5.558 1.00 93.56 171 GLY A N 1
ATOM 1364 C CA . GLY A 1 171 ? 15.953 0.561 -4.987 1.00 93.56 171 GLY A CA 1
ATOM 1365 C C . GLY A 1 171 ? 14.709 1.417 -5.228 1.00 93.56 171 GLY A C 1
ATOM 1366 O O . GLY A 1 171 ? 14.477 1.895 -6.345 1.00 93.56 171 GLY A O 1
ATOM 1367 N N . THR A 1 172 ? 13.886 1.618 -4.195 1.00 94.81 172 THR A N 1
ATOM 1368 C CA . THR A 1 172 ? 12.615 2.345 -4.319 1.00 94.81 172 THR A CA 1
ATOM 1369 C C . THR A 1 172 ? 12.346 3.326 -3.179 1.00 94.81 172 THR A C 1
ATOM 1371 O O . THR A 1 172 ? 12.658 3.083 -2.015 1.00 94.81 172 THR A O 1
ATOM 1374 N N . LEU A 1 173 ? 11.742 4.467 -3.526 1.00 93.94 173 LEU A N 1
ATOM 1375 C CA . LEU A 1 173 ? 11.043 5.338 -2.590 1.00 93.94 173 LEU A CA 1
ATOM 1376 C C . LEU A 1 173 ? 9.640 4.768 -2.380 1.00 93.94 173 LEU A C 1
ATOM 1378 O O . LEU A 1 173 ? 8.864 4.667 -3.334 1.00 93.94 173 LEU A O 1
ATOM 1382 N N . ARG A 1 174 ? 9.305 4.465 -1.127 1.00 94.81 174 ARG A N 1
ATOM 1383 C CA . ARG A 1 174 ? 8.005 3.937 -0.724 1.00 94.81 174 ARG A CA 1
ATOM 1384 C C . ARG A 1 174 ? 7.247 4.965 0.108 1.00 94.81 174 ARG A C 1
ATOM 1386 O O . ARG A 1 174 ? 7.756 5.463 1.110 1.00 94.81 174 ARG A O 1
ATOM 1393 N N . LEU A 1 175 ? 6.008 5.258 -0.270 1.00 96.38 175 LEU A N 1
ATOM 1394 C CA . LEU A 1 175 ? 5.106 6.146 0.468 1.00 96.38 175 LEU A CA 1
ATOM 1395 C C . LEU A 1 175 ? 3.802 5.415 0.771 1.00 96.38 175 LEU A C 1
ATOM 1397 O O . LEU A 1 175 ? 3.228 4.817 -0.131 1.00 96.38 175 LEU A O 1
ATOM 1401 N N . LEU A 1 176 ? 3.293 5.544 1.995 1.00 97.56 176 LEU A N 1
ATOM 1402 C CA . LEU A 1 176 ? 1.954 5.113 2.387 1.00 97.56 176 LEU A CA 1
ATOM 1403 C C . LEU A 1 176 ? 1.254 6.273 3.082 1.00 97.56 176 LEU A C 1
ATOM 1405 O O . LEU A 1 176 ? 1.723 6.779 4.098 1.00 97.56 176 LEU A O 1
ATOM 1409 N N . SER A 1 177 ? 0.110 6.677 2.539 1.00 97.19 177 SER A N 1
ATOM 1410 C CA . SER A 1 177 ? -0.837 7.590 3.177 1.00 97.19 177 SER A CA 1
ATOM 1411 C C . SER A 1 177 ? -2.092 6.826 3.578 1.00 97.19 177 SER A C 1
ATOM 1413 O O . SER A 1 177 ? -2.632 6.067 2.778 1.00 97.19 177 SER A O 1
ATOM 1415 N N . LEU A 1 178 ? -2.571 7.033 4.798 1.00 95.94 178 LEU A N 1
ATOM 1416 C CA . LEU A 1 178 ? -3.771 6.427 5.358 1.00 95.94 178 LEU A CA 1
ATOM 1417 C C . LEU A 1 178 ? -4.695 7.517 5.900 1.00 95.94 178 LEU A C 1
ATOM 1419 O O . LEU A 1 178 ? -4.270 8.404 6.635 1.00 95.94 178 LEU A O 1
ATOM 1423 N N . TRP A 1 179 ? -5.982 7.373 5.607 1.00 96.19 179 TRP A N 1
ATOM 1424 C CA . TRP A 1 179 ? -7.068 8.084 6.266 1.00 96.19 179 TRP A CA 1
ATOM 1425 C C . TRP A 1 179 ? -7.942 7.055 6.966 1.00 96.19 179 TRP A C 1
ATOM 1427 O O . TRP A 1 179 ? -8.549 6.203 6.312 1.00 96.19 179 TRP A O 1
ATOM 1437 N N . VAL A 1 180 ? -7.997 7.122 8.295 1.00 94.00 180 VAL A N 1
ATOM 1438 C CA . VAL A 1 180 ? -8.793 6.194 9.104 1.00 94.00 180 VAL A CA 1
ATOM 1439 C C . VAL A 1 180 ? -9.646 6.935 10.126 1.00 94.00 180 VAL A C 1
ATOM 1441 O O . VAL A 1 180 ? -9.184 7.847 10.804 1.00 94.00 180 VAL A O 1
ATOM 1444 N N . GLU A 1 181 ? -10.901 6.524 10.261 1.00 93.94 181 GLU A N 1
ATOM 1445 C CA . GLU A 1 181 ? -11.787 6.958 11.342 1.00 93.94 181 GLU A CA 1
ATOM 1446 C C . GLU A 1 181 ? -12.017 5.758 12.263 1.00 93.94 181 GLU A C 1
ATOM 1448 O O . GLU A 1 181 ? -12.663 4.783 11.867 1.00 93.94 181 GLU A O 1
ATOM 1453 N N . THR A 1 182 ? -11.454 5.813 13.473 1.00 91.94 182 THR A N 1
ATOM 1454 C CA . THR A 1 182 ? -11.587 4.752 14.482 1.00 91.94 182 THR A CA 1
ATOM 1455 C C . THR A 1 182 ? -12.224 5.306 15.749 1.00 91.94 182 THR A C 1
ATOM 1457 O O . THR A 1 182 ? -11.799 6.337 16.260 1.00 91.94 182 TH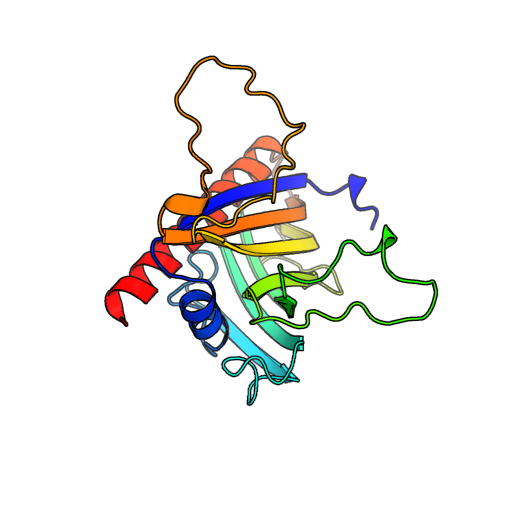R A O 1
ATOM 1460 N N . GLU A 1 183 ? -13.221 4.610 16.280 1.00 91.62 183 GLU A N 1
ATOM 1461 C CA . GLU A 1 183 ? -13.840 4.912 17.571 1.00 91.62 183 GLU A CA 1
ATOM 1462 C C . GLU A 1 183 ? -13.433 3.867 18.609 1.00 91.62 183 GLU A C 1
ATOM 1464 O O . GLU A 1 183 ? -13.412 2.679 18.301 1.00 91.62 183 GLU A O 1
ATOM 1469 N N . PHE A 1 184 ? -13.166 4.293 19.848 1.00 91.44 184 PHE A N 1
ATOM 1470 C CA . PHE A 1 184 ? -12.859 3.405 20.973 1.00 91.44 184 PHE A CA 1
ATOM 1471 C C . PHE A 1 184 ? -13.911 3.548 22.079 1.00 91.44 184 PHE A C 1
ATOM 1473 O O . PHE A 1 184 ? -14.012 4.575 22.751 1.00 91.44 184 PHE A O 1
ATOM 1480 N N . VAL A 1 185 ? -14.704 2.501 22.308 1.00 86.81 185 VAL A N 1
ATOM 1481 C CA . VAL A 1 185 ? -15.802 2.542 23.282 1.00 86.81 185 VAL A CA 1
ATOM 1482 C C . VAL A 1 185 ? -15.253 2.473 24.705 1.00 86.81 185 VAL A C 1
ATOM 1484 O O . VAL A 1 185 ? -14.595 1.509 25.101 1.00 86.81 185 VAL A O 1
ATOM 1487 N N . GLY A 1 186 ? -15.570 3.491 25.508 1.00 83.69 186 GLY A N 1
ATOM 1488 C CA . GLY A 1 186 ? -15.163 3.565 26.915 1.00 83.69 186 GLY A CA 1
ATOM 1489 C C . GLY A 1 186 ? -13.695 3.945 27.132 1.00 83.69 186 GLY A C 1
ATOM 1490 O O . GLY A 1 186 ? -13.222 3.889 28.267 1.00 83.69 186 GLY A O 1
ATOM 1491 N N . LEU A 1 187 ? -12.986 4.351 26.075 1.00 85.19 187 LEU A N 1
ATOM 1492 C CA . LEU A 1 187 ? -11.623 4.871 26.123 1.00 85.19 187 LEU A CA 1
ATOM 1493 C C . LEU A 1 187 ? -11.575 6.213 25.393 1.00 85.19 187 LEU A C 1
ATOM 1495 O O . LEU A 1 187 ? -11.975 6.319 24.241 1.00 85.19 187 LEU A O 1
ATOM 1499 N N . SER A 1 188 ? -11.055 7.242 26.058 1.00 86.38 188 SER A N 1
ATOM 1500 C CA . SER A 1 188 ? -10.745 8.512 25.401 1.00 86.38 188 SER A CA 1
ATOM 1501 C C . SER A 1 188 ? -9.324 8.433 24.852 1.00 86.38 188 SER A C 1
ATOM 1503 O O . SER A 1 188 ? -8.370 8.663 25.594 1.00 86.38 188 SER A O 1
ATOM 1505 N N . VAL A 1 189 ? -9.184 8.083 23.576 1.00 89.56 189 VAL A N 1
ATOM 1506 C CA . VAL A 1 189 ? -7.900 8.068 22.860 1.00 89.56 189 VAL A CA 1
ATOM 1507 C C . VAL A 1 189 ? -7.826 9.327 21.999 1.00 89.56 189 VAL A C 1
ATOM 1509 O O . VAL A 1 189 ? -8.779 9.626 21.288 1.00 89.56 189 VAL A O 1
ATOM 1512 N N . SER A 1 190 ? -6.738 10.094 22.095 1.00 91.38 190 SER A N 1
ATOM 1513 C CA . SER A 1 190 ? -6.548 11.270 21.240 1.00 91.38 190 SER A CA 1
ATOM 1514 C C . SER A 1 190 ? -6.133 10.864 19.826 1.00 91.38 190 SER A C 1
ATOM 1516 O O . SER A 1 190 ? -5.458 9.849 19.642 1.00 91.38 190 SER A O 1
ATOM 1518 N N . ASP A 1 191 ? -6.445 11.707 18.842 1.00 90.38 191 ASP A N 1
ATOM 1519 C CA . ASP A 1 191 ? -6.015 11.510 17.451 1.00 90.38 191 ASP A CA 1
ATOM 1520 C C . ASP A 1 191 ? -4.491 11.390 17.326 1.00 90.38 191 ASP A C 1
ATOM 1522 O O . ASP A 1 191 ? -4.002 10.624 16.505 1.00 90.38 191 ASP A O 1
ATOM 1526 N N . GLU A 1 192 ? -3.727 12.076 18.183 1.00 93.31 192 GLU A N 1
ATOM 1527 C CA . GLU A 1 192 ? -2.263 11.966 18.237 1.00 93.31 192 GLU A CA 1
ATOM 1528 C C . GLU A 1 192 ? -1.800 10.547 18.601 1.00 93.31 192 GLU A C 1
ATOM 1530 O O . GLU A 1 192 ? -0.873 10.018 17.990 1.00 93.31 192 GLU A O 1
ATOM 1535 N N . VAL A 1 193 ? -2.469 9.892 19.556 1.00 92.62 193 VAL A N 1
ATOM 1536 C CA . VAL A 1 193 ? -2.154 8.507 19.939 1.00 92.62 193 VAL A CA 1
ATOM 1537 C C . VAL A 1 193 ? -2.556 7.533 18.830 1.00 92.62 193 VAL A C 1
ATOM 1539 O O . VAL A 1 193 ? -1.814 6.586 18.551 1.00 92.62 193 VAL A O 1
ATOM 1542 N N . VAL A 1 194 ? -3.693 7.769 18.166 1.00 91.94 194 VAL A N 1
ATOM 1543 C CA . VAL A 1 194 ? -4.125 6.981 16.998 1.00 91.94 194 VAL A CA 1
ATOM 1544 C C . VAL A 1 194 ? -3.117 7.117 15.857 1.00 91.94 194 VAL A C 1
ATOM 1546 O O . VAL A 1 194 ? -2.663 6.105 15.319 1.00 91.94 194 VAL A O 1
ATOM 1549 N N . ALA A 1 195 ? -2.717 8.346 15.528 1.00 93.50 195 ALA A N 1
ATOM 1550 C CA . ALA A 1 195 ? -1.737 8.634 14.490 1.00 93.50 195 ALA A CA 1
ATOM 1551 C C . ALA A 1 195 ? -0.378 8.003 14.815 1.00 93.50 195 ALA A C 1
ATOM 1553 O O . ALA A 1 195 ? 0.168 7.283 13.985 1.00 93.50 195 ALA A O 1
ATOM 1554 N N . GLY A 1 196 ? 0.135 8.193 16.036 1.00 94.12 196 GLY A N 1
ATOM 1555 C CA . GLY A 1 196 ? 1.421 7.644 16.475 1.00 94.12 196 GLY A CA 1
ATOM 1556 C C . GLY A 1 196 ? 1.469 6.118 16.455 1.00 94.12 196 GLY A C 1
ATOM 1557 O O . GLY A 1 196 ? 2.424 5.533 15.947 1.00 94.12 196 GLY A O 1
ATOM 1558 N N . THR A 1 197 ? 0.408 5.464 16.937 1.00 92.56 197 THR A N 1
ATOM 1559 C CA . THR A 1 197 ? 0.293 3.998 16.868 1.00 92.56 197 THR A CA 1
ATOM 1560 C C . THR A 1 197 ? 0.267 3.543 15.413 1.00 92.56 197 THR A C 1
ATOM 1562 O O . THR A 1 197 ? 0.954 2.602 15.040 1.00 92.56 197 THR A O 1
ATOM 1565 N N . THR A 1 198 ? -0.481 4.239 14.560 1.00 92.75 198 THR A N 1
ATOM 1566 C CA . THR A 1 198 ? -0.596 3.865 13.150 1.00 92.75 198 THR A CA 1
ATOM 1567 C C . THR A 1 198 ? 0.714 4.049 12.384 1.00 92.75 198 THR A C 1
ATOM 1569 O O . THR A 1 198 ? 1.097 3.136 11.659 1.00 92.75 198 THR A O 1
ATOM 1572 N N . MET A 1 199 ? 1.428 5.164 12.586 1.00 93.94 199 MET A N 1
ATOM 1573 C CA . MET A 1 199 ? 2.759 5.393 12.005 1.00 93.94 199 MET A CA 1
ATOM 1574 C C . MET A 1 199 ? 3.732 4.286 12.399 1.00 93.94 199 MET A C 1
ATOM 1576 O O . MET A 1 199 ? 4.315 3.658 11.525 1.00 93.94 199 MET A O 1
ATOM 1580 N N . SER A 1 200 ? 3.813 3.966 13.696 1.00 93.50 200 SER A N 1
ATOM 1581 C CA . SER A 1 200 ? 4.685 2.889 14.178 1.00 93.50 200 SER A CA 1
ATOM 1582 C C . SER A 1 200 ? 4.349 1.532 13.555 1.00 93.50 200 SER A C 1
ATOM 1584 O O . SER A 1 200 ? 5.242 0.719 13.351 1.00 93.50 200 SER A O 1
ATOM 1586 N N . GLY A 1 201 ? 3.076 1.272 13.262 1.00 92.94 201 GLY A N 1
ATOM 1587 C CA . GLY A 1 201 ? 2.664 0.088 12.517 1.00 92.94 201 GLY A CA 1
ATOM 1588 C C . GLY A 1 201 ? 3.185 0.038 11.097 1.00 92.94 201 GLY A C 1
ATOM 1589 O O . GLY A 1 201 ? 3.706 -0.982 10.665 1.00 92.94 201 GLY A O 1
ATOM 1590 N N . ILE A 1 202 ? 3.020 1.147 10.379 1.00 94.75 202 ILE A N 1
ATOM 1591 C CA . ILE A 1 202 ? 3.450 1.261 8.987 1.00 94.75 202 ILE A CA 1
ATOM 1592 C C . ILE A 1 202 ? 4.973 1.122 8.895 1.00 94.75 202 ILE A C 1
ATOM 1594 O O . ILE A 1 202 ? 5.441 0.363 8.054 1.00 94.75 202 ILE A O 1
ATOM 1598 N N . ASP A 1 203 ? 5.726 1.765 9.794 1.00 95.31 203 ASP A N 1
ATOM 1599 C CA . ASP A 1 203 ? 7.189 1.629 9.861 1.00 95.31 203 ASP A CA 1
ATOM 1600 C C . ASP A 1 203 ? 7.610 0.166 10.044 1.00 95.31 203 ASP A C 1
ATOM 1602 O O . ASP A 1 203 ? 8.444 -0.344 9.304 1.00 95.31 203 ASP A O 1
ATOM 1606 N N . LYS A 1 204 ? 6.972 -0.559 10.967 1.00 95.69 204 LYS A N 1
ATOM 1607 C CA . LYS A 1 204 ? 7.276 -1.980 11.189 1.00 95.69 204 LYS A CA 1
ATOM 1608 C C . LYS A 1 204 ? 6.890 -2.878 10.019 1.00 95.69 204 LYS A C 1
ATOM 1610 O O . LYS A 1 204 ? 7.555 -3.876 9.774 1.00 95.69 204 LYS A O 1
ATOM 1615 N N . ASN A 1 205 ? 5.822 -2.544 9.297 1.00 95.31 205 ASN A N 1
ATOM 1616 C CA . ASN A 1 205 ? 5.492 -3.228 8.048 1.00 95.31 205 ASN A CA 1
ATOM 1617 C C . ASN A 1 205 ? 6.548 -2.951 6.967 1.00 95.31 205 ASN A C 1
ATOM 1619 O O . ASN A 1 205 ? 6.777 -3.795 6.109 1.00 95.31 205 ASN A O 1
ATOM 1623 N N . TYR A 1 206 ? 7.178 -1.772 6.963 1.00 96.50 206 TYR A N 1
ATOM 1624 C CA . TYR A 1 206 ? 8.286 -1.499 6.048 1.00 96.50 206 TYR A CA 1
ATOM 1625 C C . TYR A 1 206 ? 9.492 -2.359 6.419 1.00 96.50 206 TYR A C 1
ATOM 1627 O O . TYR A 1 206 ? 9.993 -3.061 5.552 1.00 96.50 206 TYR A O 1
ATOM 1635 N N . GLU A 1 207 ? 9.877 -2.383 7.697 1.00 96.88 207 GLU A N 1
ATOM 1636 C CA . GLU A 1 207 ? 10.966 -3.231 8.206 1.00 96.88 207 GLU A CA 1
ATOM 1637 C C . GLU A 1 207 ? 10.749 -4.719 7.878 1.00 96.88 207 GLU A C 1
ATOM 1639 O O . GLU A 1 207 ? 11.657 -5.363 7.368 1.00 96.88 207 GLU A O 1
ATOM 1644 N N . ALA A 1 208 ? 9.539 -5.248 8.095 1.00 97.25 208 ALA A N 1
ATOM 1645 C CA . ALA A 1 208 ? 9.220 -6.648 7.804 1.00 97.25 208 ALA A CA 1
ATOM 1646 C C . ALA A 1 208 ? 9.280 -6.981 6.302 1.00 97.25 208 ALA A C 1
ATOM 1648 O O . ALA A 1 208 ? 9.681 -8.079 5.927 1.00 97.25 208 ALA A O 1
ATOM 1649 N N . VAL A 1 209 ? 8.893 -6.040 5.432 1.00 97.50 209 VAL A N 1
ATOM 1650 C CA . VAL A 1 209 ? 9.050 -6.204 3.978 1.00 97.50 209 VAL A CA 1
ATOM 1651 C C . VAL A 1 209 ? 10.526 -6.214 3.585 1.00 97.50 209 VAL A C 1
ATOM 1653 O O . VAL A 1 209 ? 10.907 -7.049 2.772 1.00 97.50 209 VAL A O 1
ATOM 1656 N N . GLU A 1 210 ? 11.350 -5.323 4.147 1.00 97.56 210 GLU A N 1
ATOM 1657 C CA . GLU A 1 210 ? 12.795 -5.325 3.878 1.00 97.56 210 GLU A CA 1
ATOM 1658 C C . GLU A 1 210 ? 13.437 -6.643 4.321 1.00 97.56 210 GLU A C 1
ATOM 1660 O O . GLU A 1 210 ? 14.124 -7.269 3.524 1.00 97.56 210 GLU A O 1
ATOM 1665 N N . GLU A 1 211 ? 13.162 -7.104 5.546 1.00 97.69 211 GLU A N 1
ATOM 1666 C CA . GLU A 1 211 ? 13.686 -8.376 6.068 1.00 97.69 211 GLU A CA 1
ATOM 1667 C C . GLU A 1 211 ? 13.267 -9.555 5.181 1.00 97.69 211 GLU A C 1
ATOM 1669 O O . GLU A 1 211 ? 14.101 -10.369 4.792 1.00 97.69 211 GLU A O 1
ATOM 1674 N N . TYR A 1 212 ? 11.993 -9.609 4.782 1.00 98.06 212 TYR A N 1
ATOM 1675 C CA . TYR A 1 212 ? 11.508 -10.643 3.872 1.00 98.06 212 TYR A CA 1
ATOM 1676 C C . TYR A 1 212 ? 12.246 -10.626 2.529 1.00 98.06 212 TYR A C 1
ATOM 1678 O O . TYR A 1 212 ? 12.612 -11.683 2.020 1.00 98.06 212 TYR A O 1
ATOM 1686 N N . LEU A 1 213 ? 12.460 -9.447 1.942 1.00 97.88 213 LEU A N 1
ATOM 1687 C CA . LEU A 1 213 ? 13.180 -9.318 0.677 1.00 97.88 213 LEU A CA 1
ATOM 1688 C C . LEU A 1 213 ? 14.653 -9.726 0.827 1.00 97.88 213 LEU A C 1
ATOM 1690 O O . LEU A 1 213 ? 15.140 -10.500 0.012 1.00 97.88 213 LEU A O 1
ATOM 1694 N N . GLU A 1 214 ? 15.335 -9.311 1.897 1.00 97.62 214 GLU A N 1
ATOM 1695 C CA . GLU A 1 214 ? 16.722 -9.713 2.190 1.00 97.62 214 GLU A CA 1
ATOM 1696 C C . GLU A 1 214 ? 16.889 -11.231 2.355 1.00 97.62 214 GLU A C 1
ATOM 1698 O O . GLU A 1 214 ? 17.927 -11.785 1.990 1.00 97.62 214 GLU A O 1
ATOM 1703 N N . GLU A 1 215 ? 15.887 -11.917 2.905 1.00 97.25 215 GLU A N 1
ATOM 1704 C CA . GLU A 1 215 ? 15.916 -13.370 3.096 1.00 97.25 215 GLU A CA 1
ATOM 1705 C C . GLU A 1 215 ? 15.604 -14.175 1.824 1.00 97.25 215 GLU A C 1
ATOM 1707 O O . GLU A 1 215 ? 15.896 -15.377 1.786 1.00 97.25 215 GLU A O 1
ATOM 1712 N N . ASN A 1 216 ? 15.003 -13.547 0.808 1.00 94.31 216 ASN A N 1
ATOM 1713 C CA . ASN A 1 216 ? 14.486 -14.219 -0.390 1.00 94.31 216 ASN A CA 1
ATOM 1714 C C . ASN A 1 216 ? 15.117 -13.741 -1.717 1.00 94.31 216 ASN A C 1
ATOM 1716 O O . ASN A 1 216 ? 14.691 -14.229 -2.766 1.00 94.31 216 ASN A O 1
ATOM 1720 N N . ASP A 1 217 ? 16.117 -12.852 -1.673 1.00 78.00 217 ASP A N 1
ATOM 1721 C CA . ASP A 1 217 ? 16.940 -12.404 -2.820 1.00 78.00 217 ASP A CA 1
ATOM 1722 C C . ASP A 1 217 ? 18.057 -13.406 -3.207 1.00 78.00 217 ASP A C 1
ATOM 1724 O O . ASP A 1 217 ? 18.668 -14.041 -2.308 1.00 78.00 217 ASP A O 1
#

Solvent-accessible surface area (backbone atoms only — not comparable to full-atom values): 12103 Å² total; per-residue (Å²): 130,69,72,87,72,28,55,73,42,76,52,74,50,78,39,79,53,37,40,64,61,56,50,55,64,70,66,44,46,65,38,33,78,36,30,65,41,16,64,90,35,28,42,49,44,79,76,40,36,69,98,29,44,90,78,57,75,38,50,50,31,34,32,42,34,46,32,36,44,49,58,100,88,46,44,32,61,46,63,32,39,40,40,36,33,62,38,55,71,56,45,57,62,73,89,78,42,60,94,92,59,80,76,69,57,94,65,82,78,42,63,22,36,37,34,40,34,36,43,93,59,64,36,62,17,68,91,71,39,30,34,40,63,40,41,40,37,44,33,39,31,38,54,11,78,53,74,54,82,86,73,58,100,82,70,76,86,89,75,92,63,86,86,70,65,77,20,59,72,43,17,15,43,36,38,40,37,37,37,37,29,73,49,48,62,97,50,95,76,53,70,66,58,53,41,52,54,49,50,57,42,54,52,46,25,49,52,30,41,50,53,52,49,70,75,70,111